Protein AF-A0A553UX03-F1 (afdb_monomer)

Solvent-accessible surface area (backbone atoms only — not comparable to full-atom values): 12987 Å² total; per-residue (Å²): 144,63,66,75,60,52,54,51,52,52,51,50,51,52,50,50,48,51,49,56,62,67,63,54,64,75,81,81,77,51,65,71,62,54,52,47,55,37,49,55,54,46,62,73,67,55,82,80,70,78,59,90,72,40,53,79,68,47,74,46,78,49,80,40,76,51,72,49,89,92,39,48,35,41,36,37,37,39,34,42,35,26,34,28,67,88,43,93,87,70,75,58,76,42,49,73,41,30,34,39,21,39,34,32,28,57,58,92,46,79,42,68,35,40,48,40,80,49,71,39,70,39,80,41,78,50,74,46,73,46,78,48,87,75,34,41,34,42,36,41,40,35,33,28,73,56,98,92,41,83,47,45,42,38,38,42,38,34,28,30,72,53,94,94,46,41,29,53,43,34,33,34,62,42,50,89,83,62,97,70,71,72,50,46,35,66,66,61,95,80,76,72,78,54,41,42,63,72,46,42,62,66,60,58,49,53,36,43,51,51,19,47,76,67,61,77,40,76,53,69,75,75,48,71,80,60,133

pLDDT: mean 77.57, std 16.57, range [36.53, 97.12]

Organism: NCBI:txid2316080

Structure (mmCIF, N/CA/C/O backbone):
data_AF-A0A553UX03-F1
#
_entry.id   AF-A0A553UX03-F1
#
loop_
_atom_site.group_PDB
_atom_site.id
_atom_site.type_symbol
_atom_site.label_atom_id
_atom_site.label_alt_id
_atom_site.label_comp_id
_atom_site.label_asym_id
_atom_site.label_entity_id
_atom_site.label_seq_id
_atom_site.pdbx_PDB_ins_code
_atom_site.Cartn_x
_atom_site.Cartn_y
_atom_site.Cartn_z
_atom_site.occupancy
_atom_site.B_iso_or_equiv
_atom_site.auth_seq_id
_atom_site.auth_comp_id
_atom_site.auth_asym_id
_atom_site.auth_atom_id
_atom_site.pdbx_PDB_model_num
ATOM 1 N N . MET A 1 1 ? -27.465 43.476 45.311 1.00 48.66 1 MET A N 1
ATOM 2 C CA . MET A 1 1 ? -26.164 42.767 45.426 1.00 48.66 1 MET A CA 1
ATOM 3 C C . MET A 1 1 ? -26.209 41.376 44.756 1.00 48.66 1 MET A C 1
ATOM 5 O O . MET A 1 1 ? -25.892 40.384 45.397 1.00 48.66 1 MET A O 1
ATOM 9 N N . GLY A 1 2 ? -26.609 41.271 43.478 1.00 51.81 2 GLY A N 1
ATOM 10 C CA . GLY A 1 2 ? -26.804 39.969 42.797 1.00 51.81 2 GLY A CA 1
ATOM 11 C C . GLY A 1 2 ? -25.948 39.740 41.543 1.00 51.81 2 GLY A C 1
ATOM 12 O O . GLY A 1 2 ? -25.558 38.609 41.274 1.00 51.81 2 GLY A O 1
ATOM 13 N N . LEU A 1 3 ? -25.581 40.802 40.811 1.00 50.03 3 LEU A N 1
ATOM 14 C CA . LEU A 1 3 ? -24.871 40.667 39.529 1.00 50.03 3 LEU A CA 1
ATOM 15 C C . LEU A 1 3 ? -23.397 40.240 39.667 1.00 50.03 3 LEU A C 1
ATOM 17 O O . LEU A 1 3 ? -22.916 39.449 38.859 1.00 50.03 3 LEU A O 1
ATOM 21 N N . ASN A 1 4 ? -22.691 40.672 40.719 1.00 55.41 4 ASN A N 1
ATOM 22 C CA . ASN A 1 4 ? -21.263 40.349 40.891 1.00 55.41 4 ASN A CA 1
ATOM 23 C C . ASN A 1 4 ? -20.994 38.860 41.178 1.00 55.41 4 ASN A C 1
ATOM 25 O O . ASN A 1 4 ? -19.877 38.389 40.966 1.00 55.41 4 ASN A O 1
ATOM 29 N N . ARG A 1 5 ? -21.995 38.106 41.660 1.00 57.69 5 ARG A N 1
ATOM 30 C CA . ARG A 1 5 ? -21.860 36.662 41.916 1.00 57.69 5 ARG A CA 1
ATOM 31 C C . ARG A 1 5 ? -22.068 35.833 40.647 1.00 57.69 5 ARG A C 1
ATOM 33 O O . ARG A 1 5 ? -21.309 34.894 40.430 1.00 57.69 5 ARG A O 1
ATOM 40 N N . LEU A 1 6 ? -23.019 36.214 39.786 1.00 58.50 6 LEU A N 1
ATOM 41 C CA . LEU A 1 6 ? -23.235 35.537 38.502 1.00 58.50 6 LEU A CA 1
ATOM 42 C C . LEU A 1 6 ? -22.064 35.753 37.537 1.00 58.50 6 LEU A C 1
ATOM 44 O O . LEU A 1 6 ? -21.605 34.795 36.925 1.00 58.50 6 LEU A O 1
ATOM 48 N N . GLY A 1 7 ? -21.529 36.977 37.453 1.00 65.12 7 GLY A N 1
ATOM 49 C CA . GLY A 1 7 ? -20.382 37.270 36.585 1.00 65.12 7 GLY A CA 1
ATOM 50 C C . GLY A 1 7 ? -19.130 36.466 36.955 1.00 65.12 7 GLY A C 1
ATOM 51 O O . GLY A 1 7 ? -18.422 35.985 36.075 1.00 65.12 7 GLY A O 1
ATOM 52 N N . ARG A 1 8 ? -18.898 36.236 38.257 1.00 64.62 8 ARG A N 1
ATOM 53 C CA . ARG A 1 8 ? -17.807 35.370 38.734 1.00 64.62 8 ARG A CA 1
ATOM 54 C C . ARG A 1 8 ? -18.022 33.898 38.388 1.00 64.62 8 ARG A C 1
ATOM 56 O O . ARG A 1 8 ? -17.060 33.243 38.014 1.00 64.62 8 ARG A O 1
ATOM 63 N N . LEU A 1 9 ? -19.252 33.392 38.481 1.00 72.44 9 LEU A N 1
ATOM 64 C CA . LEU A 1 9 ? -19.584 32.011 38.110 1.00 72.44 9 LEU A CA 1
ATOM 65 C C . LEU A 1 9 ? -19.438 31.769 36.604 1.00 72.44 9 LEU A C 1
ATOM 67 O O . LEU A 1 9 ? -18.848 30.770 36.207 1.00 72.44 9 LEU A O 1
ATOM 71 N N . VAL A 1 10 ? -19.909 32.701 35.771 1.00 75.06 10 VAL A N 1
ATOM 72 C CA . VAL A 1 10 ? -19.760 32.620 34.309 1.00 75.06 10 VAL A CA 1
ATOM 73 C C . VAL A 1 10 ? -18.291 32.749 33.901 1.00 75.06 10 VAL A C 1
ATOM 75 O O . VAL A 1 10 ? -17.821 31.977 33.072 1.00 75.06 10 VAL A O 1
ATOM 78 N N . GLY A 1 11 ? -17.542 33.659 34.533 1.00 72.38 11 GLY A N 1
ATOM 79 C CA . GLY A 1 11 ? -16.101 33.788 34.320 1.00 72.38 11 GLY A CA 1
ATOM 80 C C . GLY A 1 11 ? -15.342 32.511 34.682 1.00 72.38 11 GLY A C 1
ATOM 81 O O . GLY A 1 11 ? -14.506 32.067 33.904 1.00 72.38 11 GLY A O 1
ATOM 82 N N . LEU A 1 12 ? -15.678 31.874 35.810 1.00 76.00 12 LEU A N 1
ATOM 83 C CA . LEU A 1 12 ? -15.064 30.609 36.219 1.00 76.00 12 LEU A CA 1
ATOM 84 C C . LEU A 1 12 ? -15.415 29.468 35.253 1.00 76.00 12 LEU A C 1
ATOM 86 O O . LEU A 1 12 ? -14.536 28.702 34.881 1.00 76.00 12 LEU A O 1
ATOM 90 N N . LEU A 1 13 ? -16.672 29.378 34.804 1.00 74.56 13 LEU A N 1
ATOM 91 C CA . LEU A 1 13 ? -17.116 28.369 33.836 1.00 74.56 13 LEU A CA 1
ATOM 92 C C . LEU A 1 13 ? -16.431 28.526 32.475 1.00 74.56 13 LEU A C 1
ATOM 94 O O . LEU A 1 13 ? -16.051 27.527 31.875 1.00 74.56 13 LEU A O 1
ATOM 98 N N . LEU A 1 14 ? -16.222 29.758 32.005 1.00 71.94 14 LEU A N 1
ATOM 99 C CA . LEU A 1 14 ? -15.489 30.029 30.765 1.00 71.94 14 LEU A CA 1
ATOM 100 C C . LEU A 1 14 ? -14.000 29.687 30.883 1.00 71.94 14 LEU A C 1
ATOM 102 O O . LEU A 1 14 ? -13.421 29.178 29.926 1.00 71.94 14 LEU A O 1
ATOM 106 N N . LEU A 1 15 ? -13.399 29.931 32.051 1.00 68.56 15 LEU A N 1
ATOM 107 C CA . LEU A 1 15 ? -11.998 29.610 32.337 1.00 68.56 15 LEU A CA 1
ATOM 108 C C . LEU A 1 15 ? -11.793 28.095 32.451 1.00 68.56 15 LEU A C 1
ATOM 110 O O . LEU A 1 15 ? -10.840 27.561 31.897 1.00 68.56 15 LEU A O 1
ATOM 114 N N . VAL A 1 16 ? -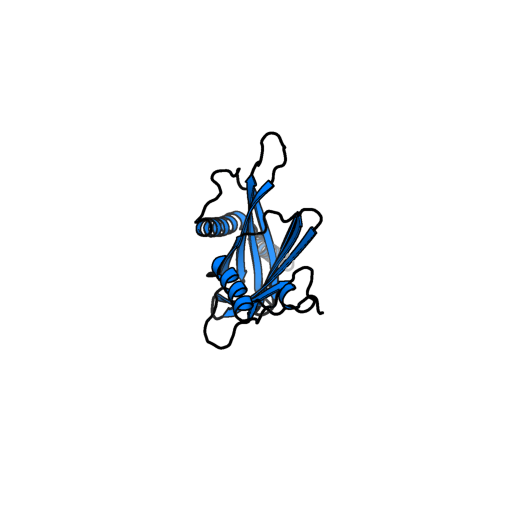12.735 27.395 33.087 1.00 71.00 16 VAL A N 1
ATOM 115 C CA . VAL A 1 16 ? -12.780 25.929 33.155 1.00 71.00 16 VAL A CA 1
ATOM 116 C C . VAL A 1 16 ? -13.009 25.328 31.765 1.00 71.00 16 VAL A C 1
ATOM 118 O O . VAL A 1 16 ? -12.306 24.397 31.391 1.00 71.00 16 VAL A O 1
ATOM 121 N N . ALA A 1 17 ? -13.915 25.889 30.959 1.00 65.19 17 ALA A N 1
ATOM 122 C CA . ALA A 1 17 ? -14.119 25.462 29.576 1.00 65.19 17 ALA A CA 1
ATOM 123 C C . ALA A 1 17 ? -12.860 25.673 28.721 1.00 65.19 17 ALA A C 1
ATOM 125 O O . ALA A 1 17 ? -12.483 24.766 27.993 1.00 65.19 17 ALA A O 1
ATOM 126 N N . HIS A 1 18 ? -12.163 26.809 28.852 1.00 61.00 18 HIS A N 1
ATOM 127 C CA . HIS A 1 18 ? -10.880 27.038 28.174 1.00 61.00 18 HIS A CA 1
ATOM 128 C C . HIS A 1 18 ? -9.779 26.099 28.671 1.00 61.00 18 HIS A C 1
ATOM 130 O O . HIS A 1 18 ? -8.964 25.664 27.868 1.00 61.00 18 HIS A O 1
ATOM 136 N N . PHE A 1 19 ? -9.768 25.739 29.958 1.00 56.06 19 PHE A N 1
ATOM 137 C CA . PHE A 1 19 ? -8.841 24.737 30.482 1.00 56.06 19 PHE A CA 1
ATOM 138 C C . PHE A 1 19 ? -9.134 23.346 29.912 1.00 56.06 19 PHE A C 1
ATOM 140 O O . PHE A 1 19 ? -8.202 22.671 29.506 1.00 56.06 19 PHE A O 1
ATOM 147 N N . PHE A 1 20 ? -10.400 22.929 29.808 1.00 59.47 20 PHE A N 1
ATOM 148 C CA . PHE A 1 20 ? -10.768 21.636 29.216 1.00 59.47 20 PHE A CA 1
ATOM 149 C C . PHE A 1 20 ? -10.623 21.596 27.687 1.00 59.47 20 PHE A C 1
ATOM 151 O O . PHE A 1 20 ? -10.275 20.552 27.148 1.00 59.47 20 PHE A O 1
ATOM 158 N N . LEU A 1 21 ? -10.835 22.715 26.986 1.00 53.47 21 LEU A N 1
ATOM 159 C CA . LEU A 1 21 ? -10.545 22.844 25.552 1.00 53.47 21 LEU A CA 1
ATOM 160 C C . LEU A 1 21 ? -9.039 22.964 25.267 1.00 53.47 21 LEU A C 1
ATOM 162 O O . LEU A 1 21 ? -8.598 22.515 24.218 1.00 53.47 21 LEU A O 1
ATOM 166 N N . GLY A 1 22 ? -8.254 23.534 26.187 1.00 42.75 22 GLY A N 1
ATOM 167 C CA . GLY A 1 22 ? -6.791 23.624 26.098 1.00 42.75 22 GLY A CA 1
ATOM 168 C C . GLY A 1 22 ? -6.043 22.381 26.602 1.00 42.75 22 GLY A C 1
ATOM 169 O O . GLY A 1 22 ? -4.878 22.206 26.267 1.00 42.75 22 GLY A O 1
ATOM 170 N N . LEU A 1 23 ? -6.709 21.521 27.384 1.00 43.69 23 LEU A N 1
ATOM 171 C CA . LEU A 1 23 ? -6.254 20.184 27.804 1.00 43.69 23 LEU A CA 1
ATOM 172 C C . LEU A 1 23 ? -6.742 19.067 26.880 1.00 43.69 23 LEU A C 1
ATOM 174 O O . LEU A 1 23 ? -6.411 17.905 27.113 1.00 43.69 23 LEU A O 1
ATOM 178 N N . ALA A 1 24 ? -7.506 19.387 25.832 1.00 41.53 24 ALA A N 1
ATOM 179 C CA . ALA A 1 24 ? -7.534 18.528 24.662 1.00 41.53 24 ALA A CA 1
ATOM 180 C C . ALA A 1 24 ? -6.136 18.626 24.047 1.00 41.53 24 ALA A C 1
ATOM 182 O O . ALA A 1 24 ? -5.877 19.472 23.192 1.00 41.53 24 ALA A O 1
ATOM 183 N N . GLU A 1 25 ? -5.216 17.836 24.605 1.00 40.56 25 GLU A N 1
ATOM 184 C CA . GLU A 1 25 ? -3.883 17.620 24.077 1.00 40.56 25 GLU A CA 1
ATOM 185 C C . GLU A 1 25 ? -4.021 17.498 22.566 1.00 40.56 25 GLU A C 1
ATOM 187 O O . GLU A 1 25 ? -4.779 16.667 22.058 1.00 40.56 25 GLU A O 1
ATOM 192 N N . SER A 1 26 ? -3.318 18.358 21.836 1.00 40.88 26 SER A N 1
ATOM 193 C CA . SER A 1 26 ? -3.048 18.061 20.446 1.00 40.88 26 SER A CA 1
ATOM 194 C C . SER A 1 26 ? -2.342 16.704 20.445 1.00 40.88 26 SER A C 1
ATOM 196 O O . SER A 1 26 ? -1.166 16.624 20.804 1.00 40.88 26 SER A O 1
ATOM 198 N N . GLU A 1 27 ? -3.032 15.641 20.030 1.00 43.00 27 GLU A N 1
ATOM 199 C CA . GLU A 1 27 ? -2.453 14.333 19.675 1.00 43.00 27 GLU A CA 1
ATOM 200 C C . GLU A 1 27 ? -1.471 14.447 18.475 1.00 43.00 27 GLU A C 1
ATOM 202 O O . GLU A 1 27 ? -1.200 13.484 17.764 1.00 43.00 27 GLU A O 1
ATOM 207 N N . ASP A 1 28 ? -0.905 15.629 18.222 1.00 41.72 28 ASP A N 1
ATOM 208 C CA . ASP A 1 28 ? -0.083 15.965 17.063 1.00 41.72 28 ASP A CA 1
ATOM 209 C C . ASP A 1 28 ? 1.410 15.635 17.259 1.00 41.72 28 ASP A C 1
ATOM 211 O O . ASP A 1 28 ? 2.251 16.077 16.478 1.00 41.72 28 ASP A O 1
ATOM 215 N N . PHE A 1 29 ? 1.771 14.799 18.242 1.00 47.12 29 PHE A N 1
ATOM 216 C CA . PHE A 1 29 ? 3.128 14.240 18.340 1.00 47.12 29 PHE A CA 1
ATOM 217 C C . PHE A 1 29 ? 3.163 12.704 18.320 1.00 47.12 29 PHE A C 1
ATOM 219 O O . PHE A 1 29 ? 3.816 12.043 19.122 1.00 47.12 29 PHE A O 1
ATOM 226 N N . GLU A 1 30 ? 2.478 12.124 17.338 1.00 57.72 30 GLU A N 1
ATOM 227 C CA . GLU A 1 30 ? 2.612 10.717 16.941 1.00 57.72 30 GLU A CA 1
ATOM 228 C C . GLU A 1 30 ? 3.715 10.344 15.914 1.00 57.72 30 GLU A C 1
ATOM 230 O O . GLU A 1 30 ? 3.933 9.134 15.755 1.00 57.72 30 GLU A O 1
ATOM 235 N N . PRO A 1 31 ? 4.456 11.259 15.235 1.00 63.16 31 PRO A N 1
ATOM 236 C CA . PRO A 1 31 ? 5.398 10.851 14.187 1.00 63.16 31 PRO A CA 1
ATOM 237 C C . PRO A 1 31 ? 6.435 9.805 14.633 1.00 63.16 31 PRO A C 1
ATOM 239 O O . PRO A 1 31 ? 6.600 8.815 13.921 1.00 63.16 31 PRO A O 1
ATOM 242 N N . PRO A 1 32 ? 7.087 9.908 15.814 1.00 76.06 32 PRO A N 1
ATOM 243 C CA . PRO A 1 32 ? 8.147 8.964 16.176 1.00 76.06 32 PRO A CA 1
ATOM 244 C C . PRO A 1 32 ? 7.657 7.522 16.352 1.00 76.06 32 PRO A C 1
ATOM 246 O O . PRO A 1 32 ? 8.358 6.576 15.993 1.00 76.06 32 PRO A O 1
ATOM 249 N N . ARG A 1 33 ? 6.449 7.337 16.901 1.00 85.31 33 ARG A N 1
ATOM 250 C CA . ARG A 1 33 ? 5.893 6.003 17.165 1.00 85.31 33 ARG A CA 1
ATOM 251 C C . ARG A 1 33 ? 5.455 5.324 15.873 1.00 85.31 33 ARG A C 1
ATOM 253 O O . ARG A 1 33 ? 5.769 4.153 15.680 1.00 85.31 33 ARG A O 1
ATOM 260 N N . VAL A 1 34 ? 4.742 6.044 15.009 1.00 89.56 34 VAL A N 1
ATOM 261 C CA . VAL A 1 34 ? 4.258 5.490 13.738 1.00 89.56 34 VAL A CA 1
ATOM 262 C C . VAL A 1 34 ? 5.423 5.215 12.792 1.00 89.56 34 VAL A C 1
ATOM 264 O O . VAL A 1 34 ? 5.483 4.138 12.208 1.00 89.56 34 VAL A O 1
ATOM 267 N N . VAL A 1 35 ? 6.403 6.123 12.715 1.00 87.88 35 VAL A N 1
ATOM 268 C CA . VAL A 1 35 ? 7.635 5.892 11.945 1.00 87.88 35 VAL A CA 1
ATOM 269 C C . VAL A 1 35 ? 8.349 4.637 12.439 1.00 87.88 35 VAL A C 1
ATOM 271 O O . VAL A 1 35 ? 8.729 3.806 11.621 1.00 87.88 35 VAL A O 1
ATOM 274 N N . LYS A 1 36 ? 8.473 4.435 13.760 1.00 89.06 36 LYS A N 1
ATOM 275 C CA . LYS A 1 36 ? 9.046 3.196 14.304 1.00 89.06 36 LYS A CA 1
ATOM 276 C C . LYS A 1 36 ? 8.258 1.958 13.860 1.00 89.06 36 LYS A C 1
ATOM 278 O O . LYS A 1 36 ? 8.867 1.014 13.381 1.00 89.06 36 LYS A O 1
ATOM 283 N N . MET A 1 37 ? 6.927 1.974 13.957 1.00 90.81 37 MET A N 1
ATOM 284 C CA . MET A 1 37 ? 6.089 0.850 13.509 1.00 90.81 37 MET A CA 1
ATOM 285 C C . MET A 1 37 ? 6.298 0.517 12.025 1.00 90.81 37 MET A C 1
ATOM 287 O O . MET A 1 37 ? 6.361 -0.657 11.664 1.00 90.81 37 MET A O 1
ATOM 291 N N . LEU A 1 38 ? 6.411 1.535 11.168 1.00 92.00 38 LEU A N 1
ATOM 292 C CA . LEU A 1 38 ? 6.633 1.346 9.734 1.00 92.00 38 LEU A CA 1
ATOM 293 C C . LEU A 1 38 ? 8.064 0.885 9.420 1.00 92.00 38 LEU A C 1
ATOM 295 O O . LEU A 1 38 ? 8.243 0.046 8.540 1.00 92.00 38 LEU A O 1
ATOM 299 N N . ARG A 1 39 ? 9.074 1.360 10.161 1.00 88.00 39 ARG A N 1
ATOM 300 C CA . ARG A 1 39 ? 10.457 0.858 10.066 1.00 88.00 39 ARG A CA 1
ATOM 301 C C . ARG A 1 39 ? 10.562 -0.601 10.495 1.00 88.00 39 ARG A C 1
ATOM 303 O O . ARG A 1 39 ? 11.192 -1.385 9.792 1.00 88.00 39 ARG A O 1
ATOM 310 N N . ASP A 1 40 ? 9.910 -0.969 11.598 1.00 87.44 40 ASP A N 1
ATOM 311 C CA . ASP A 1 40 ? 9.863 -2.353 12.072 1.00 87.44 40 ASP A CA 1
ATOM 312 C C . ASP A 1 40 ? 9.257 -3.246 10.965 1.00 87.44 40 ASP A C 1
ATOM 314 O O . ASP A 1 40 ? 9.849 -4.256 10.585 1.00 87.44 40 ASP A O 1
ATOM 318 N N . GLN A 1 41 ? 8.163 -2.804 10.326 1.00 87.00 41 GLN A N 1
ATOM 319 C CA . GLN A 1 41 ? 7.563 -3.495 9.174 1.00 87.00 41 GLN A CA 1
ATOM 320 C C . GLN A 1 41 ? 8.506 -3.593 7.956 1.00 87.00 41 GLN A C 1
ATOM 322 O O . GLN A 1 41 ? 8.560 -4.635 7.308 1.00 87.00 41 GLN A O 1
ATOM 327 N N . SER A 1 42 ? 9.263 -2.535 7.650 1.00 82.75 42 SER A N 1
ATOM 328 C CA . SER A 1 42 ? 10.242 -2.510 6.548 1.00 82.75 42 SER A CA 1
ATOM 329 C C . SER A 1 42 ? 11.407 -3.481 6.774 1.00 82.75 42 SER A C 1
ATOM 331 O O . SER A 1 42 ? 11.879 -4.146 5.847 1.00 82.75 42 SER A O 1
ATOM 333 N N . SER A 1 43 ? 11.849 -3.628 8.026 1.00 76.75 43 SER A N 1
ATOM 334 C CA . SER A 1 43 ? 12.920 -4.567 8.373 1.00 76.75 43 SER A CA 1
ATOM 335 C C . SER A 1 43 ? 12.508 -6.033 8.199 1.00 76.75 43 SER A C 1
ATOM 337 O O . SER A 1 43 ? 13.312 -6.822 7.710 1.00 76.75 43 SER A O 1
ATOM 339 N N . GLU A 1 44 ? 11.249 -6.380 8.496 1.00 71.75 44 GLU A N 1
ATOM 340 C CA . GLU A 1 44 ? 10.670 -7.707 8.219 1.00 71.75 44 GLU A CA 1
ATOM 341 C C . GLU A 1 44 ? 10.608 -8.019 6.710 1.00 71.75 44 GLU A C 1
ATOM 343 O O . GLU A 1 44 ? 10.700 -9.180 6.316 1.00 71.75 44 GLU A O 1
ATOM 348 N N . PHE A 1 45 ? 10.462 -6.995 5.862 1.00 70.56 45 PHE A N 1
ATOM 349 C CA . PHE A 1 45 ? 10.363 -7.138 4.405 1.00 70.56 45 PHE A CA 1
ATOM 350 C C . PHE A 1 45 ? 11.719 -7.419 3.726 1.00 70.56 45 PHE A C 1
ATOM 352 O O . PHE A 1 45 ? 11.773 -8.101 2.707 1.00 70.56 45 PHE A O 1
ATOM 359 N N . SER A 1 46 ? 12.829 -6.937 4.292 1.00 60.56 46 SER A N 1
ATOM 360 C CA . SER A 1 46 ? 14.143 -6.862 3.623 1.00 60.56 46 SER A CA 1
ATOM 361 C C . SER A 1 46 ? 14.989 -8.154 3.682 1.00 60.56 46 SER A C 1
ATOM 363 O O . SER A 1 46 ? 16.203 -8.078 3.858 1.00 60.56 46 SER A O 1
ATOM 365 N N . LEU A 1 47 ? 14.390 -9.347 3.574 1.00 49.84 47 LEU A N 1
ATOM 366 C CA . LEU A 1 47 ? 15.103 -10.622 3.796 1.00 49.84 47 LEU A CA 1
ATOM 367 C C . LEU A 1 47 ? 16.113 -11.030 2.698 1.00 49.84 47 LEU A C 1
ATOM 369 O O . LEU A 1 47 ? 16.884 -11.953 2.936 1.00 49.84 47 LEU A O 1
ATOM 373 N N . ASN A 1 48 ? 16.173 -10.340 1.553 1.00 51.44 48 ASN A N 1
ATOM 374 C CA . ASN A 1 48 ? 17.131 -10.611 0.467 1.00 51.44 48 ASN A CA 1
ATOM 375 C C . ASN A 1 48 ? 17.839 -9.323 0.049 1.00 51.44 48 ASN A C 1
ATOM 377 O O . ASN A 1 48 ? 17.480 -8.700 -0.939 1.00 51.44 48 ASN A O 1
ATOM 381 N N . ASP A 1 49 ? 18.789 -8.905 0.868 1.00 54.12 49 ASP A N 1
ATOM 382 C CA . ASP A 1 49 ? 19.317 -7.553 0.925 1.00 54.12 49 ASP A CA 1
ATOM 383 C C . ASP A 1 49 ? 20.333 -7.188 -0.193 1.00 54.12 49 ASP A C 1
ATOM 385 O O . ASP A 1 49 ? 21.483 -7.618 -0.109 1.00 54.12 49 ASP A O 1
ATOM 389 N N . PRO A 1 50 ? 19.999 -6.336 -1.190 1.00 51.81 50 PRO A N 1
ATOM 390 C CA . PRO A 1 50 ? 20.971 -5.793 -2.142 1.00 51.81 50 PRO A CA 1
ATOM 391 C C . PRO A 1 50 ? 21.712 -4.546 -1.597 1.00 51.81 50 PRO A C 1
ATOM 393 O O . PRO A 1 50 ? 22.421 -3.863 -2.341 1.00 51.81 50 PRO A O 1
ATOM 396 N N . ARG A 1 51 ? 21.574 -4.213 -0.300 1.00 54.94 51 ARG A N 1
ATOM 397 C CA . ARG A 1 51 ? 22.163 -3.018 0.341 1.00 54.94 51 ARG A CA 1
ATOM 398 C C . ARG A 1 51 ? 23.682 -3.089 0.526 1.00 54.94 51 ARG A C 1
ATOM 400 O O . ARG A 1 51 ? 24.247 -2.089 0.959 1.00 54.94 51 ARG A O 1
ATOM 407 N N . GLU A 1 52 ? 24.365 -4.185 0.169 1.00 53.72 52 GLU A N 1
ATOM 408 C CA . GLU A 1 52 ? 25.837 -4.282 0.279 1.00 53.72 52 GLU A CA 1
ATOM 409 C C . GLU A 1 52 ? 26.582 -3.168 -0.487 1.00 53.72 52 GLU A C 1
ATOM 411 O O . GLU A 1 52 ? 27.721 -2.851 -0.150 1.00 53.72 52 GLU A O 1
ATOM 416 N N . GLN A 1 53 ? 25.933 -2.524 -1.468 1.00 55.12 53 GLN A N 1
ATOM 417 C CA . GLN A 1 53 ? 26.499 -1.424 -2.266 1.00 55.12 53 GLN A CA 1
ATOM 418 C C . GLN A 1 53 ? 25.661 -0.131 -2.233 1.00 55.12 53 GLN A C 1
ATOM 420 O O . GLN A 1 53 ? 25.822 0.745 -3.084 1.00 55.12 53 GLN A O 1
ATOM 425 N N . SER A 1 54 ? 24.735 -0.002 -1.278 1.00 64.81 54 SER A N 1
ATOM 426 C CA . SER A 1 54 ? 23.856 1.171 -1.179 1.00 64.81 54 SER A CA 1
ATOM 427 C C . SER A 1 54 ? 24.330 2.162 -0.113 1.00 64.81 54 SER A C 1
ATOM 429 O O . SER A 1 54 ? 24.863 1.781 0.928 1.00 64.81 54 SER A O 1
ATOM 431 N N . GLY A 1 55 ? 24.117 3.454 -0.364 1.00 69.69 55 GLY A N 1
ATOM 432 C CA . GLY A 1 55 ? 24.349 4.517 0.612 1.00 69.69 55 GLY A CA 1
ATOM 433 C C . GLY A 1 55 ? 23.314 4.522 1.743 1.00 69.69 55 GLY A C 1
ATOM 434 O O . GLY A 1 55 ? 22.428 3.669 1.823 1.00 69.69 55 GLY A O 1
ATOM 435 N N . HIS A 1 56 ? 23.409 5.516 2.632 1.00 79.06 56 HIS A N 1
ATOM 436 C CA . HIS A 1 56 ? 22.421 5.690 3.697 1.00 79.06 56 HIS A CA 1
ATOM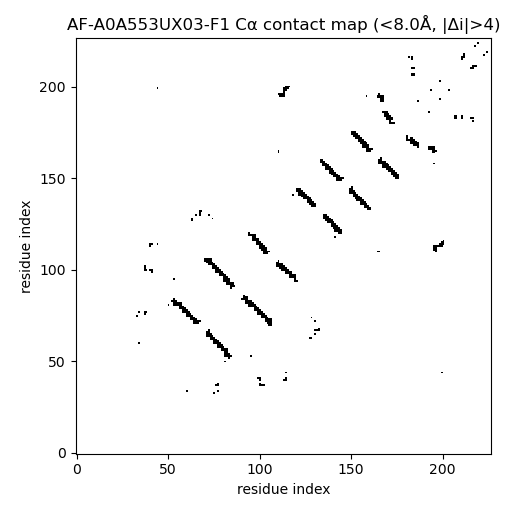 437 C C . HIS A 1 56 ? 21.011 5.894 3.115 1.00 79.06 56 HIS A C 1
ATOM 439 O O . HIS A 1 56 ? 20.855 6.710 2.202 1.00 79.06 56 HIS A O 1
ATOM 445 N N . PRO A 1 57 ? 19.989 5.191 3.639 1.00 83.56 57 PRO A N 1
ATOM 446 C CA . PRO A 1 57 ? 18.635 5.317 3.130 1.00 83.56 57 PRO A CA 1
ATOM 447 C C . PRO A 1 57 ? 18.075 6.716 3.380 1.00 83.56 57 PRO A C 1
ATOM 449 O O . PRO A 1 57 ? 18.292 7.317 4.435 1.00 83.56 57 PRO A O 1
ATOM 452 N N . ILE A 1 58 ? 17.297 7.197 2.419 1.00 86.56 58 ILE A N 1
ATOM 453 C CA . ILE A 1 58 ? 16.479 8.399 2.536 1.00 86.56 58 ILE A CA 1
ATOM 454 C C . ILE A 1 58 ? 15.061 7.946 2.857 1.00 86.56 58 ILE A C 1
ATOM 456 O O . ILE A 1 58 ? 14.473 7.147 2.132 1.00 86.56 58 ILE A O 1
ATOM 460 N N . GLU A 1 59 ? 14.504 8.459 3.947 1.00 88.31 59 GLU A N 1
ATOM 461 C CA . GLU A 1 59 ? 13.145 8.141 4.367 1.00 88.31 59 GLU A CA 1
ATOM 462 C C . GLU A 1 59 ? 12.211 9.328 4.136 1.00 88.31 59 GLU A C 1
ATOM 464 O O . GLU A 1 59 ? 12.489 10.447 4.570 1.00 88.31 59 GLU A O 1
ATOM 469 N N . VAL A 1 60 ? 11.080 9.067 3.486 1.00 90.31 60 VAL A N 1
ATOM 470 C CA . VAL A 1 60 ? 10.008 10.040 3.262 1.00 90.31 60 VAL A CA 1
ATOM 471 C C . VAL A 1 60 ? 8.765 9.550 3.987 1.00 90.31 60 VAL A C 1
ATOM 473 O O . VAL A 1 60 ? 8.262 8.462 3.716 1.00 90.31 60 VAL A O 1
ATOM 476 N N . PHE A 1 61 ? 8.282 10.350 4.932 1.00 92.12 61 PHE A N 1
ATOM 477 C CA . PHE A 1 61 ? 7.088 10.044 5.708 1.00 92.12 61 PHE A CA 1
ATOM 478 C C . PHE A 1 61 ? 5.912 10.898 5.247 1.00 92.12 61 PHE A C 1
ATOM 480 O O . PHE A 1 61 ? 6.027 12.119 5.147 1.00 92.12 61 PHE A O 1
ATOM 487 N N . GLU A 1 62 ? 4.773 10.255 5.017 1.00 92.56 62 GLU A N 1
ATOM 488 C CA . GLU A 1 62 ? 3.554 10.899 4.534 1.00 92.56 62 GLU A CA 1
ATOM 489 C C . GLU A 1 62 ? 2.347 10.493 5.373 1.00 92.56 62 GLU A C 1
ATOM 491 O O . GLU A 1 62 ? 2.207 9.337 5.779 1.00 92.56 62 GLU A O 1
ATOM 496 N N . GLU A 1 63 ? 1.448 11.452 5.600 1.00 93.88 63 GLU A N 1
ATOM 497 C CA . GLU A 1 63 ? 0.194 11.253 6.323 1.00 93.88 63 GLU A CA 1
ATOM 498 C C . GLU A 1 63 ? -1.000 11.707 5.469 1.00 93.88 63 GLU A C 1
ATOM 500 O O . GLU A 1 63 ? -1.007 12.802 4.911 1.00 93.88 63 GLU A O 1
ATOM 505 N N . SER A 1 64 ? -2.043 10.875 5.412 1.00 92.44 64 SER A N 1
ATOM 506 C CA . SER A 1 64 ? -3.346 11.187 4.813 1.00 92.44 64 SER A CA 1
ATOM 507 C C . SER A 1 64 ? -4.421 11.159 5.898 1.00 92.44 64 SER A C 1
ATOM 509 O O . SER A 1 64 ? -4.543 10.171 6.622 1.00 92.44 64 SER A O 1
ATOM 511 N N . LYS A 1 65 ? -5.223 12.223 6.024 1.00 94.19 65 LYS A N 1
ATOM 512 C CA . LYS A 1 65 ? -6.297 12.330 7.028 1.00 94.19 65 LYS A CA 1
ATOM 513 C C . LYS A 1 65 ? -7.646 12.528 6.349 1.00 94.19 65 LYS A C 1
ATOM 515 O O . LYS A 1 65 ? -7.785 13.386 5.484 1.00 94.19 65 LYS A O 1
ATOM 520 N N . THR A 1 66 ? -8.667 11.793 6.782 1.00 95.06 66 THR A N 1
ATOM 521 C CA . THR A 1 66 ? -10.044 12.019 6.317 1.00 95.06 66 THR A CA 1
ATOM 522 C C . THR A 1 66 ? -11.085 11.537 7.323 1.00 95.06 66 THR A C 1
ATOM 524 O O . THR A 1 66 ? -10.834 10.632 8.118 1.00 95.06 66 THR A O 1
ATOM 527 N N . HIS A 1 67 ? -12.277 12.129 7.284 1.00 95.12 67 HIS A N 1
ATOM 528 C CA . HIS A 1 67 ? -13.423 11.682 8.070 1.00 95.12 67 HIS A CA 1
ATOM 529 C C . HIS A 1 67 ? -14.386 10.883 7.191 1.00 95.12 67 HIS A C 1
ATOM 531 O O . HIS A 1 67 ? -14.829 11.356 6.147 1.00 95.12 67 HIS A O 1
ATOM 537 N N . VAL A 1 68 ? -14.774 9.695 7.656 1.00 93.44 68 VAL A N 1
ATOM 538 C CA . VAL A 1 68 ? -15.854 8.900 7.058 1.00 93.44 68 VAL A CA 1
ATOM 539 C C . VAL A 1 68 ? -16.959 8.757 8.099 1.00 93.44 68 VAL A C 1
ATOM 541 O O . VAL A 1 68 ? -16.822 8.035 9.092 1.00 93.44 68 VAL A O 1
ATOM 544 N N . GLY A 1 69 ? -18.053 9.495 7.907 1.00 92.81 69 GLY A N 1
ATOM 545 C CA . GLY A 1 69 ? -19.079 9.651 8.936 1.00 92.81 69 GLY A CA 1
ATOM 546 C C . GLY A 1 69 ? -18.499 10.320 10.186 1.00 92.81 69 GLY A C 1
ATOM 547 O O . GLY A 1 69 ? -18.001 11.437 10.116 1.00 92.81 69 GLY A O 1
ATOM 548 N N . LYS A 1 70 ? -18.551 9.631 11.333 1.00 92.50 70 LYS A N 1
ATOM 549 C CA . LYS A 1 70 ? -18.000 10.116 12.616 1.00 92.50 70 LYS A CA 1
ATOM 550 C C . LYS A 1 70 ? -16.599 9.580 12.929 1.00 92.50 70 LYS A C 1
ATOM 552 O O . LYS A 1 70 ? -16.079 9.835 14.009 1.00 92.50 70 LYS A O 1
ATOM 557 N N . THR A 1 71 ? -16.014 8.779 12.041 1.00 94.06 71 THR A N 1
ATOM 558 C CA . THR A 1 71 ? -14.721 8.132 12.284 1.00 94.06 71 THR A CA 1
ATOM 559 C C . THR A 1 71 ? -13.620 8.864 11.531 1.00 94.06 71 THR A C 1
ATOM 561 O O . THR A 1 71 ? -13.688 8.984 10.308 1.00 94.06 71 THR A O 1
ATOM 564 N N . LEU A 1 72 ? -12.599 9.314 12.262 1.00 94.94 72 LEU A N 1
ATOM 565 C CA . LEU A 1 72 ? -11.351 9.816 11.696 1.00 94.94 72 LEU A CA 1
ATOM 566 C C . LEU A 1 72 ? -10.485 8.637 11.234 1.00 94.94 72 LEU A C 1
ATOM 568 O O . LEU A 1 72 ? -10.247 7.692 11.990 1.00 94.94 72 LEU A O 1
ATOM 572 N N . TYR A 1 73 ? -10.023 8.708 9.993 1.00 95.56 73 TYR A N 1
ATOM 573 C CA . TYR A 1 73 ? -9.021 7.821 9.420 1.00 95.56 73 TYR A CA 1
ATOM 574 C C . TYR A 1 73 ? -7.726 8.603 9.220 1.00 95.56 73 TYR A C 1
ATOM 576 O O . TYR A 1 73 ? -7.751 9.724 8.707 1.00 95.56 73 TYR A O 1
ATOM 584 N N . ARG A 1 74 ? -6.606 8.005 9.632 1.00 95.38 74 ARG A N 1
ATOM 585 C CA . ARG A 1 74 ? -5.259 8.565 9.469 1.00 95.38 74 ARG A CA 1
ATOM 586 C C . ARG A 1 74 ? -4.358 7.500 8.866 1.00 95.38 74 ARG A C 1
ATOM 588 O O . ARG A 1 74 ? -4.023 6.535 9.547 1.00 95.38 74 ARG A O 1
ATOM 595 N N . GLY A 1 75 ? -4.056 7.624 7.583 1.00 96.00 75 GLY A N 1
ATOM 596 C CA . GLY A 1 75 ? -3.126 6.765 6.864 1.00 96.00 75 GLY A CA 1
ATOM 597 C C . GLY A 1 75 ? -1.712 7.296 6.951 1.00 96.00 75 GLY A C 1
ATOM 598 O O . GLY A 1 75 ? -1.510 8.501 6.856 1.00 96.00 75 GLY A O 1
ATOM 5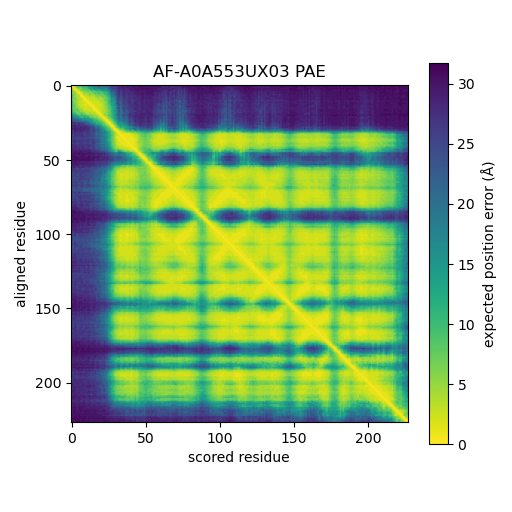99 N N . PHE A 1 76 ? -0.749 6.396 7.096 1.00 95.88 76 PHE A N 1
ATOM 600 C CA . PHE A 1 76 ? 0.664 6.724 7.177 1.00 95.88 76 PHE A CA 1
ATOM 601 C C . PHE A 1 76 ? 1.461 5.840 6.245 1.00 95.88 76 PHE A C 1
ATOM 603 O O . PHE A 1 76 ? 1.197 4.641 6.133 1.00 95.88 76 PHE A O 1
ATOM 610 N N . MET A 1 77 ? 2.459 6.443 5.625 1.00 95.31 77 MET A N 1
ATOM 611 C CA . MET A 1 77 ? 3.346 5.796 4.684 1.00 95.31 77 MET A CA 1
ATOM 612 C C . MET A 1 77 ? 4.778 6.196 5.008 1.00 95.31 77 MET A C 1
ATOM 614 O O . MET A 1 77 ? 5.059 7.358 5.296 1.00 95.31 77 MET A O 1
ATOM 618 N N . LEU A 1 78 ? 5.675 5.224 4.953 1.00 94.00 78 LEU A N 1
ATOM 619 C CA . LEU A 1 78 ? 7.108 5.428 4.991 1.00 94.00 78 LEU A CA 1
ATOM 620 C C . LEU A 1 78 ? 7.659 4.895 3.678 1.00 94.00 78 LEU A C 1
ATOM 622 O O . LEU A 1 78 ? 7.583 3.691 3.430 1.00 94.00 78 LEU A O 1
ATOM 626 N N . ARG A 1 79 ? 8.185 5.788 2.847 1.00 91.56 79 ARG A N 1
ATOM 627 C CA . ARG A 1 79 ? 8.987 5.413 1.689 1.00 91.56 79 ARG A CA 1
ATOM 628 C C . ARG A 1 79 ? 10.445 5.393 2.097 1.00 91.56 79 ARG A C 1
ATOM 630 O O . ARG A 1 79 ? 10.904 6.329 2.752 1.00 91.56 79 ARG A O 1
ATOM 637 N N . THR A 1 80 ? 11.163 4.350 1.719 1.00 88.81 80 THR A N 1
ATOM 638 C CA . THR A 1 80 ? 12.596 4.239 1.972 1.00 88.81 80 THR A CA 1
ATOM 639 C C . THR A 1 80 ? 13.312 4.058 0.642 1.00 88.81 80 THR A C 1
ATOM 641 O O . THR A 1 80 ? 13.023 3.131 -0.109 1.00 88.81 80 THR A O 1
ATOM 644 N N . LEU A 1 81 ? 14.219 4.983 0.341 1.00 86.88 81 LEU A N 1
ATOM 645 C CA . LEU A 1 81 ? 14.971 5.054 -0.905 1.00 86.88 81 LEU A CA 1
ATOM 646 C C . LEU A 1 81 ? 16.437 4.766 -0.594 1.00 86.88 81 LEU A C 1
ATOM 648 O O . LEU A 1 81 ? 17.045 5.467 0.215 1.00 86.88 81 LEU A O 1
ATOM 652 N N . TRP A 1 82 ? 17.018 3.765 -1.239 1.00 86.25 82 TRP A N 1
ATOM 653 C CA . TRP A 1 82 ? 18.433 3.444 -1.109 1.00 86.25 82 TRP A CA 1
ATOM 654 C C . TRP A 1 82 ? 19.190 3.967 -2.326 1.00 86.25 82 TRP A C 1
ATOM 656 O O . TRP A 1 82 ? 19.022 3.439 -3.431 1.00 86.25 82 TRP A O 1
ATOM 666 N N . PRO A 1 83 ? 20.014 5.014 -2.148 1.00 83.06 83 PRO A N 1
ATOM 667 C CA . PRO A 1 83 ? 20.823 5.531 -3.233 1.00 83.06 83 PRO A CA 1
ATOM 668 C C . PRO A 1 83 ? 21.975 4.573 -3.543 1.00 83.06 83 PRO A C 1
ATOM 670 O O . PRO A 1 83 ? 22.514 3.915 -2.651 1.00 83.06 83 PRO A O 1
ATOM 673 N N . SER A 1 84 ? 22.404 4.555 -4.797 1.00 77.25 84 SER A N 1
ATOM 674 C CA . SER A 1 84 ? 23.654 3.936 -5.228 1.00 77.25 84 SER A CA 1
ATOM 675 C C . SER A 1 84 ? 24.380 4.847 -6.217 1.00 77.25 84 SER A C 1
ATOM 677 O O . SER A 1 84 ? 23.797 5.773 -6.790 1.00 77.25 84 SER A O 1
ATOM 679 N N . VAL A 1 85 ? 25.677 4.602 -6.367 1.00 67.88 85 VAL A N 1
ATOM 680 C CA . VAL A 1 85 ? 26.557 5.295 -7.304 1.00 67.88 85 VAL A CA 1
ATOM 681 C C . VAL A 1 85 ? 27.110 4.226 -8.237 1.00 67.88 85 VAL A C 1
ATOM 683 O O . VAL A 1 85 ? 27.918 3.410 -7.803 1.00 67.88 85 VAL A O 1
ATOM 686 N N . ASP A 1 86 ? 26.657 4.222 -9.491 1.00 59.88 86 ASP A N 1
ATOM 687 C CA . ASP A 1 86 ? 27.086 3.226 -10.484 1.00 59.88 86 ASP A CA 1
ATOM 688 C C . ASP A 1 86 ? 28.544 3.410 -10.912 1.00 59.88 86 ASP A C 1
ATOM 690 O O . ASP A 1 86 ? 29.241 2.434 -11.176 1.00 59.88 86 ASP A O 1
ATOM 694 N N . ASP A 1 87 ? 29.031 4.653 -10.930 1.00 57.38 87 ASP A N 1
ATOM 695 C CA . ASP A 1 87 ? 30.431 4.971 -11.189 1.00 57.38 87 ASP A CA 1
ATOM 696 C C . ASP A 1 87 ? 30.796 6.310 -10.526 1.00 57.38 87 ASP A C 1
ATOM 698 O O . ASP A 1 87 ? 30.114 7.328 -10.689 1.00 57.38 87 ASP A O 1
ATOM 702 N N . ILE A 1 88 ? 31.899 6.328 -9.774 1.00 55.50 88 ILE A N 1
ATOM 703 C CA . ILE A 1 88 ? 32.433 7.528 -9.106 1.00 55.50 88 ILE A CA 1
ATOM 704 C C . ILE A 1 88 ? 32.781 8.609 -10.151 1.00 55.50 88 ILE A C 1
ATOM 706 O O . ILE A 1 88 ? 32.779 9.804 -9.840 1.00 55.50 88 ILE A O 1
ATOM 710 N N . ASN A 1 89 ? 33.037 8.199 -11.398 1.00 54.28 89 ASN A N 1
ATOM 711 C CA . ASN A 1 89 ? 33.403 9.088 -12.494 1.00 54.28 89 ASN A CA 1
ATOM 712 C C . ASN A 1 89 ? 32.202 9.765 -13.175 1.00 54.28 89 ASN A C 1
ATOM 714 O O . ASN A 1 89 ? 32.364 10.871 -13.693 1.00 54.28 89 ASN A O 1
ATOM 718 N N . GLU A 1 90 ? 31.005 9.167 -13.145 1.00 54.38 90 GLU A N 1
ATOM 719 C CA . GLU A 1 90 ? 29.847 9.681 -13.895 1.00 54.38 90 GLU A CA 1
ATOM 720 C C . GLU A 1 90 ? 28.929 10.613 -13.089 1.00 54.38 90 GLU A C 1
ATOM 722 O O . GLU A 1 90 ? 28.081 11.279 -13.675 1.00 54.38 90 GLU A O 1
ATOM 727 N N . LYS A 1 91 ? 29.118 10.764 -11.767 1.00 52.44 91 LYS A N 1
ATOM 728 C CA . LYS A 1 91 ? 28.333 11.679 -10.893 1.00 52.44 91 LYS A CA 1
ATOM 729 C C . LYS A 1 91 ? 26.802 11.555 -11.018 1.00 52.44 91 LYS A C 1
ATOM 731 O O . LYS A 1 91 ? 26.079 12.436 -10.548 1.00 52.44 91 LYS A O 1
ATOM 736 N N . LEU A 1 92 ? 26.293 10.482 -11.609 1.00 57.97 92 LEU A N 1
ATOM 737 C CA . LEU A 1 92 ? 24.869 10.210 -11.712 1.00 57.97 92 LEU A CA 1
ATOM 738 C C . LEU A 1 92 ? 24.491 9.321 -10.528 1.00 57.97 92 LEU A C 1
ATOM 740 O O . LEU A 1 92 ? 24.730 8.118 -10.520 1.00 57.97 92 LEU A O 1
ATOM 744 N N . GLY A 1 93 ? 23.972 9.948 -9.473 1.00 66.56 93 GLY A N 1
ATOM 745 C CA . GLY A 1 93 ? 23.359 9.213 -8.371 1.00 66.56 93 GLY A CA 1
ATOM 746 C C . GLY A 1 93 ? 22.022 8.640 -8.827 1.00 66.56 93 GLY A C 1
ATOM 747 O O . GLY A 1 93 ? 21.215 9.371 -9.402 1.00 66.56 93 GLY A O 1
ATOM 748 N N . LYS A 1 94 ? 21.778 7.359 -8.548 1.00 77.88 94 LYS A N 1
ATOM 749 C CA . LYS A 1 94 ? 20.489 6.709 -8.811 1.00 77.88 94 LYS A CA 1
ATOM 750 C C . LYS A 1 94 ? 19.888 6.144 -7.534 1.00 77.88 94 LYS A C 1
ATOM 752 O O . LYS A 1 94 ? 20.592 5.909 -6.550 1.00 77.88 94 LYS A O 1
ATOM 757 N N . ILE A 1 95 ? 18.585 5.891 -7.558 1.00 80.00 95 ILE A N 1
ATOM 758 C CA . ILE A 1 95 ? 17.942 5.049 -6.553 1.00 80.00 95 ILE A CA 1
ATOM 759 C C . ILE A 1 95 ? 18.087 3.607 -7.032 1.00 80.00 95 ILE A C 1
ATOM 761 O O . ILE A 1 95 ? 17.641 3.272 -8.121 1.00 80.00 95 ILE A O 1
ATOM 765 N N . ASN A 1 96 ? 18.764 2.773 -6.248 1.00 79.44 96 ASN A N 1
ATOM 766 C CA . ASN A 1 96 ? 18.934 1.353 -6.565 1.00 79.44 96 ASN A CA 1
ATOM 767 C C . ASN A 1 96 ? 17.757 0.522 -6.061 1.00 79.44 96 ASN A C 1
ATOM 769 O O . ASN A 1 96 ? 17.397 -0.484 -6.653 1.00 79.44 96 ASN A O 1
ATOM 773 N N . TRP A 1 97 ? 17.170 0.947 -4.943 1.00 82.38 97 TRP A N 1
ATOM 774 C CA . TRP A 1 97 ? 16.064 0.244 -4.318 1.00 82.38 97 TRP A CA 1
ATOM 775 C C . TRP A 1 97 ? 15.103 1.246 -3.694 1.00 82.38 97 TRP A C 1
ATOM 777 O O . TRP A 1 97 ? 15.527 2.192 -3.025 1.00 82.38 97 TRP A O 1
ATOM 787 N N . SER A 1 98 ? 13.808 1.042 -3.901 1.00 87.44 98 SER A N 1
ATOM 788 C CA . SER A 1 98 ? 12.751 1.889 -3.358 1.00 87.44 98 SER A CA 1
ATOM 789 C C . SER A 1 98 ? 11.685 1.001 -2.742 1.00 87.44 98 SER A C 1
ATOM 791 O O . SER A 1 98 ? 11.219 0.055 -3.372 1.00 87.44 98 SER A O 1
ATOM 793 N N . THR A 1 99 ? 11.293 1.281 -1.503 1.00 89.81 99 THR A N 1
ATOM 794 C CA . THR A 1 99 ? 10.161 0.604 -0.870 1.00 89.81 99 THR A CA 1
ATOM 795 C C . THR A 1 99 ? 9.175 1.598 -0.309 1.00 89.81 99 THR A C 1
ATOM 797 O O . THR A 1 99 ? 9.510 2.735 0.022 1.00 89.81 99 THR A O 1
ATOM 800 N N . MET A 1 100 ? 7.946 1.136 -0.142 1.00 93.00 100 MET A N 1
ATOM 801 C CA . MET A 1 100 ? 6.943 1.794 0.672 1.00 93.00 100 MET A CA 1
ATOM 802 C C . MET A 1 100 ? 6.391 0.809 1.689 1.00 93.00 100 MET A C 1
ATOM 804 O O . MET A 1 100 ? 6.106 -0.338 1.367 1.00 93.00 100 MET A O 1
ATOM 808 N N . CYS A 1 101 ? 6.177 1.267 2.913 1.00 94.31 101 CYS A N 1
ATOM 809 C CA . CYS A 1 101 ? 5.425 0.557 3.937 1.00 94.31 101 CYS A CA 1
ATOM 810 C C . CYS A 1 101 ? 4.308 1.462 4.428 1.00 94.31 101 CYS A C 1
ATOM 812 O O . CYS A 1 101 ? 4.523 2.657 4.627 1.00 94.31 101 CYS A O 1
ATOM 814 N N . PHE A 1 102 ? 3.121 0.911 4.655 1.00 96.19 102 PHE A N 1
ATOM 815 C CA . PHE A 1 102 ? 1.998 1.711 5.134 1.00 96.19 102 PHE A CA 1
ATOM 816 C C . PHE A 1 102 ? 1.174 1.004 6.206 1.00 96.19 102 PHE A C 1
ATOM 818 O O . PHE A 1 102 ? 1.252 -0.210 6.407 1.00 96.19 102 PHE A O 1
ATOM 825 N N . GLY A 1 103 ? 0.344 1.798 6.870 1.00 96.06 103 GLY A N 1
ATOM 826 C CA . GLY A 1 103 ? -0.727 1.365 7.755 1.00 96.06 103 GLY A CA 1
ATOM 827 C C . GLY A 1 103 ? -1.586 2.563 8.142 1.00 96.06 103 GLY A C 1
ATOM 828 O O . GLY A 1 103 ? -1.305 3.693 7.744 1.00 96.06 103 GLY A O 1
ATOM 829 N N . PHE A 1 104 ? -2.668 2.343 8.882 1.00 96.06 104 PHE A N 1
ATOM 830 C CA . PHE A 1 104 ? -3.563 3.445 9.232 1.00 96.06 104 PHE A CA 1
ATOM 831 C C . PHE A 1 104 ? -4.290 3.258 10.557 1.00 96.06 104 PHE A C 1
ATOM 833 O O . PHE A 1 104 ? -4.590 2.143 10.979 1.00 96.06 104 PHE A O 1
ATOM 840 N N . PHE A 1 105 ? -4.650 4.368 11.192 1.00 95.06 105 PHE A N 1
ATOM 841 C CA . PHE A 1 105 ? -5.594 4.387 12.297 1.00 95.06 105 PHE A CA 1
ATOM 842 C C . PHE A 1 105 ? -7.029 4.520 11.783 1.00 95.06 105 PHE A C 1
ATOM 844 O O . PHE A 1 105 ? -7.339 5.388 10.968 1.00 95.06 105 PHE A O 1
ATOM 851 N N . LYS A 1 106 ? -7.919 3.665 12.298 1.00 94.00 106 LYS A N 1
ATOM 852 C CA . LYS A 1 106 ? -9.377 3.841 12.249 1.00 94.00 106 LYS A CA 1
ATOM 853 C C . LYS A 1 106 ? -9.841 4.243 13.647 1.00 94.00 106 LYS A C 1
ATOM 855 O O . LYS A 1 106 ? -9.914 3.388 14.534 1.00 94.00 106 LYS A O 1
ATOM 860 N N . GLY A 1 107 ? -10.126 5.526 13.861 1.00 91.44 107 GLY A N 1
ATOM 861 C CA . GLY A 1 107 ? -10.220 6.081 15.213 1.00 91.44 107 GLY A CA 1
ATOM 862 C C . GLY A 1 107 ? -8.881 5.899 15.930 1.00 91.44 107 GLY A C 1
ATOM 863 O O . GLY A 1 107 ? -7.861 6.333 15.419 1.00 91.44 107 GLY A O 1
ATOM 864 N N . SER A 1 108 ? -8.867 5.181 17.051 1.00 89.94 108 SER A N 1
ATOM 865 C CA . SER A 1 108 ? -7.643 4.860 17.805 1.00 89.94 108 SER A CA 1
ATOM 866 C C . SER A 1 108 ? -7.011 3.507 17.444 1.00 89.94 108 SER A C 1
ATOM 868 O O . SER A 1 108 ? -5.988 3.117 18.007 1.00 89.94 108 SER A O 1
ATOM 870 N N . LYS A 1 109 ? -7.619 2.734 16.532 1.00 92.44 109 LYS A N 1
ATOM 871 C CA . LYS A 1 109 ? -7.194 1.355 16.254 1.00 92.44 109 LYS A CA 1
ATOM 872 C C . LYS A 1 109 ? -6.259 1.280 15.049 1.00 92.44 109 LYS A C 1
ATOM 874 O O . LYS A 1 109 ? -6.700 1.506 13.921 1.00 92.44 109 LYS A O 1
ATOM 879 N N . TRP A 1 110 ? -5.014 0.862 15.280 1.00 93.94 110 TRP A N 1
ATOM 880 C CA . TRP A 1 110 ? -4.037 0.598 14.219 1.00 93.94 110 TRP A CA 1
ATOM 881 C C . TRP A 1 1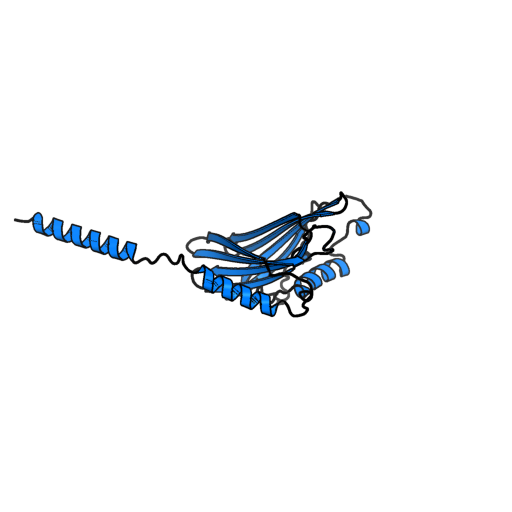10 ? -4.470 -0.572 13.329 1.00 93.94 110 TRP A C 1
ATOM 883 O O . TRP A 1 110 ? -4.889 -1.626 13.817 1.00 93.94 110 TRP A O 1
ATOM 893 N N . GLN A 1 111 ? -4.369 -0.375 12.021 1.00 95.00 111 GLN A N 1
ATOM 894 C CA . GLN A 1 111 ? -4.520 -1.375 10.976 1.00 95.00 111 GLN A CA 1
ATOM 895 C C . GLN A 1 111 ? -3.162 -1.506 10.279 1.00 95.00 111 GLN A C 1
ATOM 897 O O . GLN A 1 111 ? -2.757 -0.600 9.549 1.00 95.00 111 GLN A O 1
ATOM 902 N N . LYS A 1 112 ? -2.455 -2.618 10.530 1.00 94.75 112 LYS A N 1
ATOM 903 C CA . LYS A 1 112 ? -1.181 -2.927 9.862 1.00 94.75 112 LYS A CA 1
ATOM 904 C C . LYS A 1 112 ? -1.456 -3.109 8.366 1.00 94.75 112 LYS A C 1
ATOM 906 O O . LYS A 1 112 ? -2.353 -3.874 8.009 1.00 94.75 112 LYS A O 1
ATOM 911 N N . GLY A 1 113 ? -0.747 -2.360 7.525 1.00 95.19 113 GLY A N 1
ATOM 912 C CA . GLY A 1 113 ? -0.737 -2.572 6.081 1.00 95.19 113 GLY A CA 1
ATOM 913 C C . GLY A 1 113 ? 0.350 -3.570 5.706 1.00 95.19 113 GLY A C 1
ATOM 914 O O . GLY A 1 113 ? 0.597 -4.533 6.430 1.00 95.19 113 GLY A O 1
ATOM 915 N N . PHE A 1 114 ? 1.006 -3.321 4.582 1.00 93.44 114 PHE A N 1
ATOM 916 C CA . PHE A 1 114 ? 2.115 -4.134 4.095 1.00 93.44 114 PHE A CA 1
ATOM 917 C C . PHE A 1 114 ? 3.197 -3.250 3.472 1.00 93.44 114 PHE A C 1
ATOM 919 O O . PHE A 1 114 ? 3.054 -2.023 3.429 1.00 93.44 114 PHE A O 1
ATOM 926 N N . CYS A 1 115 ? 4.305 -3.868 3.067 1.00 92.19 115 CYS A N 1
ATOM 927 C CA . CYS A 1 115 ? 5.372 -3.203 2.332 1.00 92.19 115 CYS A CA 1
ATOM 928 C C . CYS A 1 115 ? 5.414 -3.682 0.883 1.00 92.19 115 CYS A C 1
ATOM 930 O O . CYS A 1 115 ? 5.095 -4.839 0.601 1.00 92.19 115 CYS A O 1
ATOM 932 N N . LEU A 1 116 ? 5.824 -2.787 -0.007 1.00 89.38 116 LEU A N 1
ATOM 933 C CA . LEU A 1 116 ? 6.032 -3.043 -1.421 1.00 89.38 116 LEU A CA 1
ATOM 934 C C . LEU A 1 116 ? 7.366 -2.477 -1.866 1.00 89.38 116 LEU A C 1
ATOM 936 O O . LEU A 1 116 ? 7.784 -1.422 -1.391 1.00 89.38 116 LEU A O 1
ATOM 940 N N . GLU A 1 117 ? 7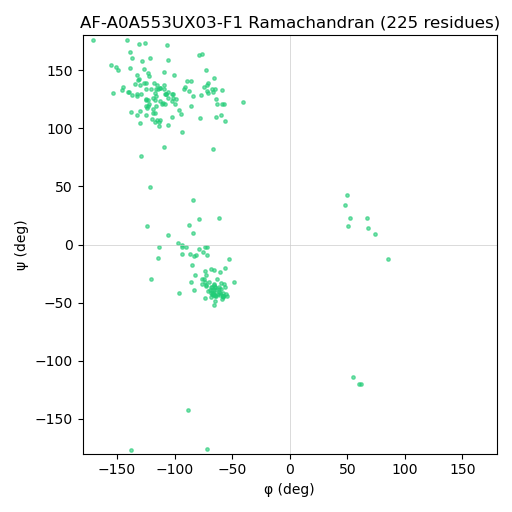.986 -3.173 -2.806 1.00 88.19 117 GLU A N 1
ATOM 941 C CA . GLU A 1 117 ? 9.003 -2.590 -3.666 1.00 88.19 117 GLU A CA 1
ATOM 942 C C . GLU A 1 117 ? 8.313 -1.686 -4.694 1.00 88.19 117 GLU A C 1
ATOM 944 O O . GLU A 1 117 ? 7.257 -2.033 -5.224 1.00 88.19 117 GLU A O 1
ATOM 949 N N . LEU A 1 118 ? 8.884 -0.507 -4.898 1.00 88.19 118 LEU A N 1
ATOM 950 C CA . LEU A 1 118 ? 8.456 0.487 -5.874 1.00 88.19 118 LEU A CA 1
ATOM 951 C C . LEU A 1 118 ? 9.437 0.502 -7.044 1.00 88.19 118 LEU A C 1
ATOM 953 O O . LEU A 1 118 ? 10.599 0.129 -6.875 1.00 88.19 118 LEU A O 1
ATOM 957 N N . ASN A 1 119 ? 9.012 1.010 -8.200 1.00 85.38 119 ASN A N 1
ATOM 958 C CA . ASN A 1 119 ? 9.913 1.173 -9.332 1.00 85.38 119 ASN A CA 1
ATOM 959 C C . ASN A 1 119 ? 11.021 2.192 -8.999 1.00 85.38 119 ASN A C 1
ATOM 961 O O . ASN A 1 119 ? 10.783 3.397 -8.903 1.00 85.38 119 ASN A O 1
ATOM 965 N N . SER A 1 120 ? 12.257 1.711 -8.845 1.00 83.62 120 SER A N 1
ATOM 966 C CA . SER A 1 120 ? 13.426 2.542 -8.537 1.00 83.62 120 SER A CA 1
ATOM 967 C C . SER A 1 120 ? 13.797 3.515 -9.661 1.00 83.62 120 SER A C 1
ATOM 969 O O . SER A 1 120 ? 14.436 4.532 -9.393 1.00 83.62 120 SER A O 1
ATOM 971 N N . ASN A 1 121 ? 13.368 3.234 -10.895 1.00 81.25 121 ASN A N 1
ATOM 972 C CA . ASN A 1 121 ? 13.588 4.077 -12.071 1.00 81.25 121 ASN A CA 1
ATOM 973 C C . ASN A 1 121 ? 12.462 5.102 -12.284 1.00 81.25 121 ASN A C 1
ATOM 975 O O . ASN A 1 121 ? 12.526 5.907 -13.215 1.00 81.25 121 ASN A O 1
ATOM 979 N N . ALA A 1 122 ? 11.420 5.095 -11.444 1.00 82.75 122 ALA A N 1
ATOM 980 C CA . ALA A 1 122 ? 10.330 6.053 -11.555 1.00 82.75 122 ALA A CA 1
ATOM 981 C C . ALA A 1 122 ? 10.836 7.486 -11.326 1.00 82.75 122 ALA A C 1
ATOM 983 O O . ALA A 1 122 ? 11.337 7.835 -10.256 1.00 82.75 122 ALA A O 1
ATOM 984 N N . THR A 1 123 ? 10.652 8.347 -12.326 1.00 81.38 123 THR A N 1
ATOM 985 C CA . THR A 1 123 ? 10.902 9.791 -12.215 1.00 81.38 123 THR A CA 1
ATOM 986 C C . THR A 1 123 ? 9.817 10.477 -11.387 1.00 81.38 123 THR A C 1
ATOM 988 O O . THR A 1 123 ? 10.047 11.533 -10.795 1.00 81.38 123 THR A O 1
ATO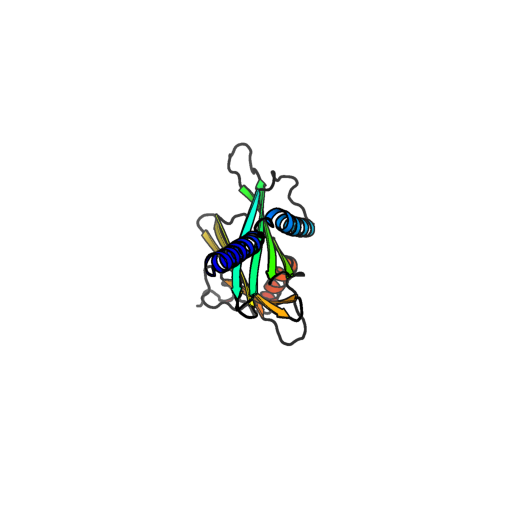M 991 N N . PHE A 1 124 ? 8.637 9.860 -11.303 1.00 83.81 124 PHE A N 1
ATOM 992 C CA . PHE A 1 124 ? 7.525 10.292 -10.473 1.00 83.81 124 PHE A CA 1
ATOM 993 C C . PHE A 1 124 ? 6.843 9.081 -9.834 1.00 83.81 124 PHE A C 1
ATOM 995 O O . PHE A 1 124 ? 6.493 8.127 -10.519 1.00 83.81 124 PHE A O 1
ATOM 1002 N N . SER A 1 125 ? 6.613 9.141 -8.522 1.00 88.00 125 SER A N 1
ATOM 1003 C CA . SER A 1 125 ? 5.866 8.125 -7.774 1.00 88.00 125 SER A CA 1
ATOM 1004 C C . SER A 1 125 ? 4.941 8.821 -6.776 1.00 88.00 125 SER A C 1
ATOM 1006 O O . SER A 1 125 ? 5.397 9.504 -5.847 1.00 88.00 125 SER A O 1
ATOM 1008 N N . GLN A 1 126 ? 3.633 8.685 -6.996 1.00 90.44 126 GLN A N 1
ATOM 1009 C CA . GLN A 1 126 ? 2.575 9.217 -6.143 1.00 90.44 126 GLN A CA 1
ATOM 1010 C C . GLN A 1 126 ? 1.746 8.074 -5.574 1.00 90.44 126 GLN A C 1
ATOM 1012 O O . GLN A 1 126 ? 1.155 7.287 -6.308 1.00 90.44 126 GLN A O 1
ATOM 1017 N N . ILE A 1 127 ? 1.643 8.037 -4.249 1.00 93.00 127 ILE A N 1
ATOM 1018 C CA . ILE A 1 127 ? 0.892 7.009 -3.537 1.00 93.00 127 ILE A CA 1
ATOM 1019 C C . ILE A 1 127 ? -0.233 7.685 -2.760 1.00 93.00 127 ILE A C 1
ATOM 1021 O O . ILE A 1 127 ? 0.010 8.612 -1.989 1.00 93.00 127 ILE A O 1
ATOM 1025 N N . SER A 1 128 ? -1.474 7.243 -2.962 1.00 94.06 128 SER A N 1
ATOM 1026 C CA . SER A 1 128 ? -2.640 7.776 -2.253 1.00 94.06 128 SER A CA 1
ATOM 1027 C C . SER A 1 128 ? -3.328 6.708 -1.411 1.00 94.06 128 SER A C 1
ATOM 1029 O O . SER A 1 128 ? -3.506 5.561 -1.820 1.00 94.06 128 SER A O 1
ATOM 1031 N N . MET A 1 129 ? -3.732 7.115 -0.209 1.00 96.69 129 MET A N 1
ATOM 1032 C CA . MET A 1 129 ? -4.542 6.325 0.714 1.00 96.69 129 MET A CA 1
ATOM 1033 C C . MET A 1 129 ? -5.909 6.982 0.842 1.00 96.69 129 MET A C 1
ATOM 1035 O O . MET A 1 129 ? -6.046 8.030 1.478 1.00 96.69 129 MET A O 1
ATOM 1039 N N . ASP A 1 130 ? -6.914 6.350 0.248 1.00 96.31 130 ASP A N 1
ATOM 1040 C CA . ASP A 1 130 ? -8.270 6.871 0.173 1.00 96.31 130 ASP A CA 1
ATOM 1041 C C . ASP A 1 130 ? -9.220 6.037 1.031 1.00 96.31 130 ASP A C 1
ATOM 1043 O O . ASP A 1 130 ? -9.407 4.835 0.818 1.00 96.31 130 ASP A O 1
ATOM 1047 N N . PHE A 1 131 ? -9.867 6.692 1.994 1.00 95.62 131 PHE A N 1
ATOM 1048 C CA . PHE A 1 131 ? -10.825 6.053 2.890 1.00 95.62 131 PHE A CA 1
ATOM 1049 C C . PHE A 1 131 ? -12.247 6.457 2.512 1.00 95.62 131 PHE A C 1
ATOM 1051 O O . PHE A 1 131 ? -12.586 7.636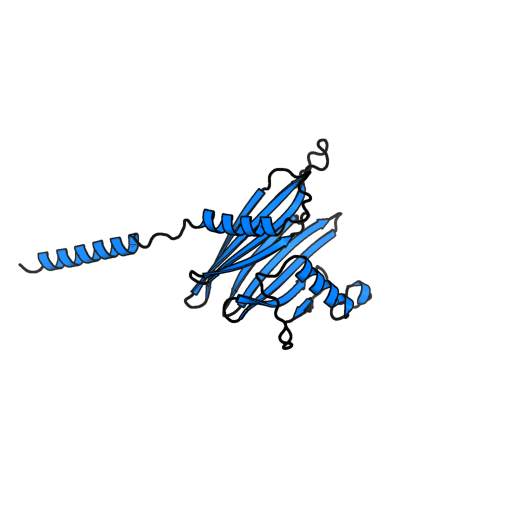 2.430 1.00 95.62 131 PHE A O 1
ATOM 1058 N N . LYS A 1 132 ? -13.093 5.455 2.293 1.00 93.69 132 LYS A N 1
ATOM 1059 C CA . LYS A 1 132 ? -14.520 5.597 2.004 1.00 93.69 132 LYS A CA 1
ATOM 1060 C C . LYS A 1 132 ? -15.320 4.757 2.992 1.00 93.69 132 LYS A C 1
ATOM 1062 O O . LYS A 1 132 ? -14.766 3.981 3.774 1.00 93.69 132 LYS A O 1
ATOM 1067 N N . GLN A 1 133 ? -16.643 4.891 2.953 1.00 89.50 133 GLN A N 1
ATOM 1068 C CA . GLN A 1 133 ? -17.510 4.028 3.746 1.00 89.50 133 GLN A CA 1
ATOM 1069 C C . GLN A 1 133 ? -17.245 2.557 3.400 1.00 89.50 133 GLN A C 1
ATOM 1071 O O . GLN A 1 133 ? -17.318 2.150 2.240 1.00 89.50 133 GLN A O 1
ATOM 1076 N N . ASP A 1 134 ? -16.853 1.796 4.422 1.00 87.69 134 ASP A N 1
ATOM 1077 C CA . ASP A 1 134 ? -16.512 0.373 4.355 1.00 87.69 134 ASP A CA 1
ATOM 1078 C C . ASP A 1 134 ? -15.478 -0.004 3.290 1.00 87.69 134 ASP A C 1
ATOM 1080 O O . ASP A 1 134 ? -15.432 -1.154 2.871 1.00 87.69 134 ASP A O 1
ATOM 1084 N N . THR A 1 135 ? -14.642 0.934 2.839 1.00 94.94 135 THR A N 1
ATOM 1085 C CA . THR A 1 135 ? -13.655 0.670 1.786 1.00 94.94 135 THR A CA 1
ATOM 1086 C C . THR A 1 135 ? -12.390 1.485 2.023 1.00 94.94 135 THR A C 1
ATOM 1088 O O . THR A 1 135 ? -12.455 2.687 2.268 1.00 94.94 135 THR A O 1
ATOM 1091 N N . PHE A 1 136 ? -11.238 0.836 1.913 1.00 96.81 136 PHE A N 1
ATOM 1092 C CA . PHE A 1 136 ? -9.928 1.475 1.846 1.00 96.81 136 PHE A CA 1
ATOM 1093 C C . PHE A 1 136 ? -9.332 1.210 0.462 1.00 96.81 136 PHE A C 1
ATOM 1095 O O . PHE A 1 136 ? -9.407 0.084 -0.021 1.00 96.81 136 PHE A O 1
ATOM 1102 N N . ILE A 1 137 ? -8.793 2.235 -0.192 1.00 96.56 137 ILE A N 1
ATOM 1103 C CA . ILE A 1 137 ? -8.198 2.130 -1.525 1.00 96.56 137 ILE A CA 1
ATOM 1104 C C . ILE A 1 137 ? -6.769 2.661 -1.446 1.00 96.56 137 ILE A C 1
ATOM 1106 O O . ILE A 1 137 ? -6.563 3.803 -1.037 1.00 96.56 137 ILE A O 1
ATOM 1110 N N . LEU A 1 138 ? -5.809 1.836 -1.854 1.00 96.56 138 LEU A N 1
ATOM 1111 C CA . LEU A 1 138 ? -4.423 2.230 -2.071 1.00 96.56 138 LEU A CA 1
ATOM 1112 C C . LEU A 1 138 ? -4.214 2.413 -3.575 1.00 96.56 138 LEU A C 1
ATOM 1114 O O . LEU A 1 138 ? -4.526 1.502 -4.346 1.00 96.56 138 LEU A O 1
ATOM 1118 N N . ARG A 1 139 ? -3.720 3.582 -3.987 1.00 94.88 139 ARG A N 1
ATOM 1119 C CA . ARG A 1 139 ? -3.318 3.850 -5.373 1.00 94.88 139 ARG A CA 1
ATOM 1120 C C . ARG A 1 139 ? -1.828 4.117 -5.419 1.00 94.88 139 ARG A C 1
ATOM 1122 O O . ARG A 1 139 ? -1.344 4.902 -4.609 1.00 94.88 139 ARG A O 1
ATOM 1129 N N . ILE A 1 140 ? -1.137 3.497 -6.360 1.00 92.88 140 ILE A N 1
ATOM 1130 C CA . ILE A 1 140 ? 0.289 3.695 -6.606 1.00 92.88 140 ILE A CA 1
ATOM 1131 C C . ILE A 1 140 ? 0.407 4.087 -8.073 1.00 92.88 140 ILE A C 1
ATOM 1133 O O . ILE A 1 140 ? 0.062 3.301 -8.948 1.00 92.88 140 ILE A O 1
ATOM 1137 N N . ASN A 1 141 ? 0.790 5.334 -8.319 1.00 90.75 141 ASN A N 1
ATOM 1138 C CA . ASN A 1 141 ? 0.928 5.912 -9.646 1.00 90.75 141 ASN A CA 1
ATOM 1139 C C . ASN A 1 141 ? 2.403 6.215 -9.889 1.00 90.75 141 ASN A C 1
ATOM 1141 O O . ASN A 1 141 ? 2.935 7.170 -9.316 1.00 90.75 141 ASN A O 1
ATOM 1145 N N . GLU A 1 142 ? 3.046 5.399 -10.711 1.00 88.75 142 GLU A N 1
ATOM 1146 C CA . GLU A 1 142 ? 4.455 5.534 -11.052 1.00 88.75 142 GLU A CA 1
ATOM 1147 C C . GLU A 1 142 ? 4.612 5.850 -12.529 1.00 88.75 142 GLU A C 1
ATOM 1149 O O . GLU A 1 142 ? 3.941 5.279 -13.388 1.00 88.75 142 GLU A O 1
ATOM 1154 N N . TYR A 1 143 ? 5.514 6.778 -12.809 1.00 84.69 143 TYR A N 1
ATOM 1155 C CA . TYR A 1 143 ? 5.907 7.161 -14.149 1.00 84.69 143 TYR A CA 1
ATOM 1156 C C . TYR A 1 143 ? 7.426 7.112 -14.243 1.00 84.69 143 TYR A C 1
ATOM 1158 O O . TYR A 1 143 ? 8.124 7.682 -13.401 1.00 84.69 143 TYR A O 1
ATOM 1166 N N . ALA A 1 144 ? 7.922 6.427 -15.264 1.00 82.44 144 ALA A N 1
ATOM 1167 C CA . ALA A 1 144 ? 9.332 6.337 -15.603 1.00 82.44 144 ALA A CA 1
ATOM 1168 C C . ALA A 1 144 ? 9.536 6.726 -17.070 1.00 82.44 144 ALA A C 1
ATOM 1170 O O . ALA A 1 144 ? 8.647 6.542 -17.903 1.00 82.44 144 ALA A O 1
ATOM 1171 N N . ILE A 1 145 ? 10.715 7.268 -17.370 1.00 74.88 145 ILE A N 1
ATOM 1172 C CA . ILE A 1 145 ? 11.173 7.501 -18.740 1.00 74.88 145 ILE A CA 1
ATOM 1173 C C . ILE A 1 145 ? 12.436 6.670 -18.916 1.00 74.88 145 ILE A C 1
ATOM 1175 O O . ILE A 1 145 ? 13.437 6.935 -18.250 1.00 74.88 145 ILE A O 1
ATOM 1179 N N . GLU A 1 146 ? 12.398 5.692 -19.812 1.00 66.56 146 GLU A N 1
ATOM 1180 C CA . GLU A 1 146 ? 13.549 4.852 -20.140 1.00 66.56 146 GLU A CA 1
ATOM 1181 C C . GLU A 1 146 ? 13.808 4.914 -21.646 1.00 66.56 146 GLU A C 1
ATOM 1183 O O . GLU A 1 146 ? 12.951 4.547 -22.442 1.00 66.56 146 GLU A O 1
ATOM 1188 N N . CYS A 1 147 ? 14.989 5.392 -22.057 1.00 66.31 147 CYS A N 1
ATOM 1189 C CA . CYS A 1 147 ? 15.427 5.393 -23.463 1.00 66.31 147 CYS A CA 1
ATOM 1190 C C . CYS A 1 147 ? 14.395 5.968 -24.464 1.00 66.31 147 CYS A C 1
ATOM 1192 O O . CYS A 1 147 ? 14.206 5.397 -25.535 1.00 66.31 147 CYS A O 1
ATOM 1194 N N . ASP A 1 148 ? 13.737 7.079 -24.108 1.00 68.12 148 ASP A N 1
ATOM 1195 C CA . ASP A 1 148 ? 12.651 7.749 -24.855 1.00 68.12 148 ASP A CA 1
ATOM 1196 C C . ASP A 1 148 ? 11.271 7.054 -24.824 1.00 68.12 148 ASP A C 1
ATOM 1198 O O . ASP A 1 148 ? 10.342 7.496 -25.504 1.00 68.12 148 ASP A O 1
ATOM 1202 N N . TRP A 1 149 ? 11.095 6.019 -23.997 1.00 63.94 149 TRP A N 1
ATOM 1203 C CA . TRP A 1 149 ? 9.809 5.364 -23.748 1.00 63.94 149 TRP A CA 1
ATOM 1204 C C . TRP A 1 149 ? 9.224 5.819 -22.413 1.00 63.94 149 TRP A C 1
ATOM 1206 O O . TRP A 1 149 ? 9.890 5.804 -21.377 1.00 63.94 149 TRP A O 1
ATOM 1216 N N . GLU A 1 150 ? 7.959 6.234 -22.448 1.00 72.50 150 GLU A N 1
ATOM 1217 C CA . GLU A 1 150 ? 7.175 6.521 -21.253 1.00 72.50 150 GLU A CA 1
ATOM 1218 C C . GLU A 1 150 ? 6.567 5.225 -20.719 1.00 72.50 150 GLU A C 1
ATOM 1220 O O . GLU A 1 150 ? 5.897 4.509 -21.460 1.00 72.50 150 GLU A O 1
ATOM 1225 N N . HIS A 1 151 ? 6.780 4.955 -19.434 1.00 73.12 151 HIS A N 1
ATOM 1226 C CA . HIS A 1 151 ? 6.137 3.863 -18.715 1.00 73.12 151 HIS A CA 1
ATOM 1227 C C . HIS A 1 151 ? 5.274 4.437 -17.597 1.00 73.12 151 HIS A C 1
ATOM 1229 O O . HIS A 1 151 ? 5.803 4.999 -16.635 1.00 73.12 151 HIS A O 1
ATOM 1235 N N . ARG A 1 152 ? 3.952 4.288 -17.695 1.00 77.00 152 ARG A N 1
ATOM 1236 C CA . ARG A 1 152 ? 2.996 4.598 -16.624 1.00 77.00 152 ARG A CA 1
ATOM 1237 C C . ARG A 1 152 ? 2.444 3.310 -16.045 1.00 77.00 152 ARG A C 1
ATOM 1239 O O . ARG A 1 152 ? 1.929 2.459 -16.764 1.00 77.00 152 ARG A O 1
ATOM 1246 N N . SER A 1 153 ? 2.504 3.211 -14.725 1.00 82.69 153 SER A N 1
ATOM 1247 C CA . SER A 1 153 ? 1.874 2.148 -13.954 1.00 82.69 153 SER A CA 1
ATOM 1248 C C . SER A 1 153 ? 0.950 2.777 -12.925 1.00 82.69 153 SER A C 1
ATOM 1250 O O . SER A 1 153 ? 1.396 3.506 -12.038 1.00 82.69 153 SER A O 1
ATOM 1252 N N . LEU A 1 154 ? -0.346 2.497 -13.035 1.00 86.94 154 LEU A N 1
ATOM 1253 C CA . LEU A 1 154 ? -1.317 2.830 -12.000 1.00 86.94 154 LEU A CA 1
ATOM 1254 C C . LEU A 1 154 ? -1.870 1.551 -11.385 1.00 86.94 154 LEU A C 1
ATOM 1256 O O . LEU A 1 154 ? -2.767 0.915 -11.935 1.00 86.94 154 LEU A O 1
ATOM 1260 N N . GLU A 1 155 ? -1.367 1.206 -10.207 1.00 89.75 155 GLU A N 1
ATOM 1261 C CA . GLU A 1 155 ? -1.872 0.099 -9.407 1.00 89.75 155 GLU A CA 1
ATOM 1262 C C . GLU A 1 155 ? -2.956 0.563 -8.440 1.00 89.75 155 GLU A C 1
ATOM 1264 O O . GLU A 1 155 ? -2.828 1.584 -7.758 1.00 89.75 155 GLU A O 1
ATOM 1269 N N . ILE A 1 156 ? -4.038 -0.210 -8.360 1.00 92.81 156 ILE A N 1
ATOM 1270 C CA . ILE A 1 156 ? -5.176 0.072 -7.489 1.00 92.81 156 ILE A CA 1
ATOM 1271 C C . ILE A 1 156 ? -5.501 -1.183 -6.685 1.00 92.81 156 ILE A C 1
ATOM 1273 O O . ILE A 1 156 ? -5.953 -2.190 -7.232 1.00 92.81 156 ILE A O 1
ATOM 1277 N N . LEU A 1 157 ? -5.334 -1.097 -5.365 1.00 94.75 157 LEU A N 1
ATOM 1278 C CA . LEU A 1 157 ? -5.728 -2.141 -4.424 1.00 94.75 157 LEU A CA 1
ATOM 1279 C C . LEU A 1 157 ? -6.915 -1.663 -3.596 1.00 94.75 157 LEU A C 1
ATOM 1281 O O . LEU A 1 157 ? -6.843 -0.655 -2.892 1.00 94.75 157 LEU A O 1
ATOM 1285 N N . THR A 1 158 ? -8.021 -2.400 -3.661 1.00 95.75 158 THR A N 1
ATOM 1286 C CA . THR A 1 158 ? -9.238 -2.089 -2.905 1.00 95.75 158 THR A CA 1
ATOM 1287 C C . THR A 1 158 ? -9.428 -3.095 -1.788 1.00 95.75 158 THR A C 1
ATOM 1289 O O . THR A 1 158 ? -9.455 -4.299 -2.021 1.00 95.75 158 THR A O 1
ATOM 1292 N N . PHE A 1 159 ? -9.647 -2.607 -0.574 1.00 97.12 159 PHE A N 1
ATOM 1293 C CA . PHE A 1 159 ? -9.831 -3.402 0.628 1.00 97.12 159 PHE A CA 1
ATOM 1294 C C . PHE A 1 159 ? -11.172 -3.102 1.287 1.00 97.12 159 PHE A C 1
ATOM 1296 O O . PHE A 1 159 ? -11.616 -1.955 1.335 1.00 97.12 159 PHE A O 1
ATOM 1303 N N . LYS A 1 160 ? -11.793 -4.124 1.877 1.00 95.88 160 LYS A N 1
ATOM 1304 C CA . LYS A 1 160 ? -12.997 -3.974 2.708 1.00 95.88 160 LYS A CA 1
ATOM 1305 C C . LYS A 1 160 ? -12.777 -4.545 4.105 1.00 95.88 160 LYS A C 1
ATOM 1307 O O . LYS A 1 160 ? -12.038 -5.523 4.252 1.00 95.88 160 LYS A O 1
ATOM 1312 N N . PRO A 1 161 ? -13.412 -3.970 5.139 1.00 93.88 161 PRO A N 1
ATOM 1313 C CA . PRO A 1 161 ? -13.330 -4.507 6.480 1.00 93.88 161 PRO A CA 1
ATOM 1314 C C . PRO A 1 161 ? -14.046 -5.861 6.543 1.00 93.88 161 PRO A C 1
ATOM 1316 O O . PRO A 1 161 ? -15.180 -6.018 6.095 1.00 93.88 161 PRO A O 1
ATOM 1319 N N . PHE A 1 162 ? -13.395 -6.840 7.158 1.00 91.88 162 PHE A N 1
ATOM 1320 C CA . PHE A 1 162 ? -13.994 -8.112 7.530 1.00 91.88 162 PHE A CA 1
ATOM 1321 C C . PHE A 1 162 ? -13.606 -8.422 8.970 1.00 91.88 162 PHE A C 1
ATOM 1323 O O . PHE A 1 162 ? -12.439 -8.671 9.289 1.00 91.88 162 PHE A O 1
ATOM 1330 N N . LYS A 1 163 ? -14.600 -8.389 9.863 1.00 89.12 163 LYS A N 1
ATOM 1331 C CA . LYS A 1 163 ? -14.382 -8.420 11.314 1.00 89.12 163 LYS A CA 1
ATOM 1332 C C . LYS A 1 163 ? -13.437 -7.278 11.726 1.00 89.12 163 LYS A C 1
ATOM 1334 O O . LYS A 1 163 ? -13.783 -6.111 11.601 1.00 89.12 163 LYS A O 1
ATOM 1339 N N . ASN A 1 164 ? -12.242 -7.618 12.198 1.00 88.88 164 ASN A N 1
ATOM 1340 C CA . ASN A 1 164 ? -11.260 -6.693 12.754 1.00 88.88 164 ASN A CA 1
ATOM 1341 C C . ASN A 1 164 ? -10.063 -6.419 11.833 1.00 88.88 164 ASN A C 1
ATOM 1343 O O . ASN A 1 164 ? -9.112 -5.798 12.304 1.00 88.88 164 ASN A O 1
ATOM 1347 N N . ARG A 1 165 ? -10.110 -6.894 10.582 1.00 93.31 165 ARG A N 1
ATOM 1348 C CA . ARG A 1 165 ? -9.037 -6.809 9.579 1.00 93.31 165 ARG A CA 1
ATOM 1349 C C . ARG A 1 165 ? -9.590 -6.286 8.254 1.00 93.31 165 ARG A C 1
ATOM 1351 O O . ARG A 1 165 ? -10.806 -6.178 8.090 1.00 93.31 165 ARG A O 1
ATOM 1358 N N . TYR A 1 166 ? -8.699 -6.014 7.309 1.00 95.12 166 TYR A N 1
ATOM 1359 C CA . TYR A 1 166 ? -9.038 -5.629 5.942 1.00 95.12 166 TYR A CA 1
ATOM 1360 C C . TYR A 1 166 ? -8.693 -6.756 4.972 1.00 95.12 166 TYR A C 1
ATOM 1362 O O . TYR A 1 166 ? -7.655 -7.400 5.110 1.00 95.12 166 TYR A O 1
ATOM 1370 N N . VAL A 1 167 ? -9.588 -7.013 4.022 1.00 95.19 167 VAL A N 1
ATOM 1371 C CA . VAL A 1 167 ? -9.466 -8.077 3.019 1.00 95.19 167 VAL A CA 1
ATOM 1372 C C . VAL A 1 167 ? -9.396 -7.443 1.643 1.00 95.19 167 VAL A C 1
ATOM 1374 O O . VAL A 1 167 ? -10.248 -6.609 1.317 1.00 95.19 167 VAL A O 1
ATOM 1377 N N . LEU A 1 168 ? -8.412 -7.858 0.847 1.00 95.38 168 LEU A N 1
ATOM 1378 C CA . LEU A 1 168 ? -8.271 -7.463 -0.548 1.00 95.38 168 LEU A CA 1
ATOM 1379 C C . LEU A 1 168 ? -9.528 -7.888 -1.314 1.00 95.38 168 LEU A C 1
ATOM 1381 O O . LEU A 1 168 ? -9.913 -9.053 -1.305 1.00 95.38 168 LEU A O 1
ATOM 1385 N N . GLN A 1 169 ? -10.216 -6.925 -1.909 1.00 94.19 169 GLN A N 1
ATOM 1386 C CA . GLN A 1 169 ? -11.383 -7.149 -2.758 1.00 94.19 169 GLN A CA 1
ATOM 1387 C C . GLN A 1 169 ? -11.005 -7.171 -4.223 1.00 94.19 169 GLN A C 1
ATOM 1389 O O . GLN A 1 169 ? -11.530 -7.997 -4.965 1.00 94.19 169 GLN A O 1
ATOM 1394 N N . SER A 1 170 ? -10.124 -6.258 -4.623 1.00 91.19 170 SER A N 1
ATOM 1395 C CA . SER A 1 170 ? -9.605 -6.226 -5.976 1.00 91.19 170 SER A CA 1
ATOM 1396 C C . SER A 1 170 ? -8.186 -5.686 -6.032 1.00 91.19 170 SER A C 1
ATOM 1398 O O . SER A 1 170 ? -7.804 -4.852 -5.206 1.00 91.19 170 SER A O 1
ATOM 1400 N N . TYR A 1 171 ? -7.443 -6.165 -7.022 1.00 91.25 171 TYR A N 1
ATOM 1401 C CA . TYR A 1 171 ? -6.146 -5.645 -7.428 1.00 91.25 171 TYR A CA 1
ATOM 1402 C C . TYR A 1 171 ? -6.139 -5.489 -8.948 1.00 91.25 171 TYR A C 1
ATOM 1404 O O . TYR A 1 171 ? -6.485 -6.432 -9.656 1.00 91.25 171 TYR A O 1
ATOM 1412 N N . SER A 1 172 ? -5.777 -4.301 -9.419 1.00 86.94 172 SER A N 1
ATOM 1413 C CA . SER A 1 172 ? -5.761 -3.918 -10.831 1.00 86.94 172 SER A CA 1
ATOM 1414 C C . SER A 1 172 ? -4.513 -3.095 -11.138 1.00 86.94 172 SER A C 1
ATOM 1416 O O . SER A 1 172 ? -4.059 -2.352 -10.263 1.00 86.94 172 SER A O 1
ATOM 1418 N N . ARG A 1 173 ? -4.024 -3.149 -12.381 1.00 81.06 173 ARG A N 1
ATOM 1419 C CA . ARG A 1 173 ? -3.013 -2.224 -12.913 1.00 81.06 173 ARG A CA 1
ATOM 1420 C C . ARG A 1 173 ? -3.479 -1.658 -14.250 1.00 81.06 173 ARG A C 1
ATOM 1422 O O . ARG A 1 173 ? -4.019 -2.389 -15.071 1.00 81.06 173 ARG A O 1
ATOM 1429 N N . ILE A 1 174 ? -3.273 -0.361 -14.438 1.00 74.25 174 ILE A N 1
ATOM 1430 C CA . ILE A 1 174 ? -3.487 0.345 -15.701 1.00 74.25 174 ILE A CA 1
ATOM 1431 C C . ILE A 1 174 ? -2.109 0.696 -16.254 1.00 74.25 174 ILE A C 1
ATOM 1433 O O . ILE A 1 174 ? -1.359 1.403 -15.578 1.00 74.25 174 ILE A O 1
ATOM 1437 N N . ASN A 1 175 ? -1.805 0.213 -17.457 1.00 65.94 175 ASN A N 1
ATOM 1438 C CA . ASN A 1 175 ? -0.612 0.591 -18.216 1.00 65.94 175 ASN A CA 1
ATOM 1439 C C . ASN A 1 175 ? -1.005 1.499 -19.393 1.00 65.94 175 ASN A C 1
ATOM 1441 O O . ASN A 1 175 ? -2.192 1.669 -19.675 1.00 65.94 175 ASN A O 1
ATOM 1445 N N . ASP A 1 176 ? -0.012 2.061 -20.084 1.00 49.62 176 ASP A N 1
ATOM 1446 C CA . ASP A 1 176 ? -0.150 3.083 -21.135 1.00 49.62 176 ASP A CA 1
ATOM 1447 C C . ASP A 1 176 ? -1.128 2.765 -22.293 1.00 49.62 176 ASP A C 1
ATOM 1449 O O . ASP A 1 176 ? -1.476 3.676 -23.046 1.00 49.62 176 ASP A O 1
ATOM 1453 N N . SER A 1 177 ? -1.605 1.521 -22.445 1.00 50.88 177 SER A N 1
ATOM 1454 C CA . SER A 1 177 ? -2.333 1.057 -23.637 1.00 50.88 177 SER A CA 1
ATOM 1455 C C . SER A 1 177 ? -3.807 0.661 -23.479 1.00 50.88 177 SER A C 1
ATOM 1457 O O . SER A 1 177 ? -4.464 0.514 -24.506 1.00 50.88 177 SER A O 1
ATOM 1459 N N . ASP A 1 178 ? -4.383 0.499 -22.281 1.00 50.97 178 ASP A N 1
ATOM 1460 C CA . ASP A 1 178 ? -5.692 -0.177 -22.164 1.00 50.97 178 ASP A CA 1
ATOM 1461 C C . ASP A 1 178 ? -6.785 0.662 -21.474 1.00 50.97 178 ASP A C 1
ATOM 1463 O O . ASP A 1 178 ? -6.650 1.127 -20.342 1.00 50.97 178 ASP A O 1
ATOM 1467 N N . LYS A 1 179 ? -7.911 0.841 -22.186 1.00 46.78 179 LYS A N 1
ATOM 1468 C CA . LYS A 1 179 ? -9.136 1.511 -21.703 1.00 46.78 179 LYS A CA 1
ATOM 1469 C C . LYS A 1 179 ? -10.039 0.611 -20.852 1.00 46.78 179 LYS A C 1
ATOM 1471 O O . LYS A 1 179 ? -10.953 1.138 -20.222 1.00 46.78 179 LYS A O 1
ATOM 1476 N N . ASP A 1 180 ? -9.754 -0.686 -20.781 1.00 46.69 180 ASP A N 1
ATOM 1477 C CA . ASP A 1 180 ? -10.492 -1.655 -19.973 1.00 46.69 180 ASP A CA 1
ATOM 1478 C C . ASP A 1 180 ? -9.535 -2.355 -19.008 1.00 46.69 180 ASP A C 1
ATOM 1480 O O . ASP A 1 180 ? -8.557 -2.980 -19.409 1.00 46.69 180 ASP A O 1
ATOM 1484 N N . ILE A 1 181 ? -9.798 -2.190 -17.713 1.00 56.31 181 ILE A N 1
ATOM 1485 C CA . ILE A 1 181 ? -8.915 -2.640 -16.637 1.00 56.31 181 ILE A CA 1
ATOM 1486 C C . ILE A 1 181 ? -9.596 -3.815 -15.962 1.00 56.31 181 ILE A C 1
ATOM 1488 O O . ILE A 1 181 ? -10.284 -3.656 -14.946 1.00 56.31 181 ILE A O 1
ATOM 1492 N N . ASP A 1 182 ? -9.421 -4.998 -16.533 1.00 61.53 182 ASP A N 1
ATOM 1493 C CA . ASP A 1 182 ? -9.786 -6.201 -15.809 1.00 61.53 182 ASP A CA 1
ATOM 1494 C C . ASP A 1 182 ? -8.849 -6.359 -14.601 1.00 61.53 182 ASP A C 1
ATOM 1496 O O . ASP A 1 182 ? -7.631 -6.173 -14.701 1.00 61.53 182 ASP A O 1
ATOM 1500 N N . PRO A 1 183 ? -9.392 -6.606 -13.399 1.00 71.69 183 PRO A N 1
ATOM 1501 C CA . PRO A 1 183 ? -8.564 -6.753 -12.218 1.00 71.69 183 PRO A CA 1
ATOM 1502 C C . PRO A 1 183 ? -7.778 -8.069 -12.282 1.00 71.69 183 PRO A C 1
ATOM 1504 O O . PRO A 1 183 ? -8.387 -9.130 -12.405 1.00 71.69 183 PRO A O 1
ATOM 1507 N N . PHE A 1 184 ? -6.458 -8.021 -12.051 1.00 79.06 184 PHE A N 1
ATOM 1508 C CA . PHE A 1 184 ? -5.625 -9.208 -11.784 1.00 79.06 184 PHE A CA 1
ATOM 1509 C C . PHE A 1 184 ? -6.242 -10.118 -10.722 1.00 79.06 184 PHE A C 1
ATOM 1511 O O . PHE A 1 184 ? -6.100 -11.337 -10.741 1.00 79.06 184 PHE A O 1
ATOM 1518 N N . TYR A 1 185 ? -6.945 -9.510 -9.768 1.00 81.75 185 TYR A N 1
ATOM 1519 C CA . TYR A 1 185 ? -7.680 -10.235 -8.756 1.00 81.75 185 TYR A CA 1
ATOM 1520 C C . TYR A 1 185 ? -9.020 -9.582 -8.461 1.00 81.75 185 TYR A C 1
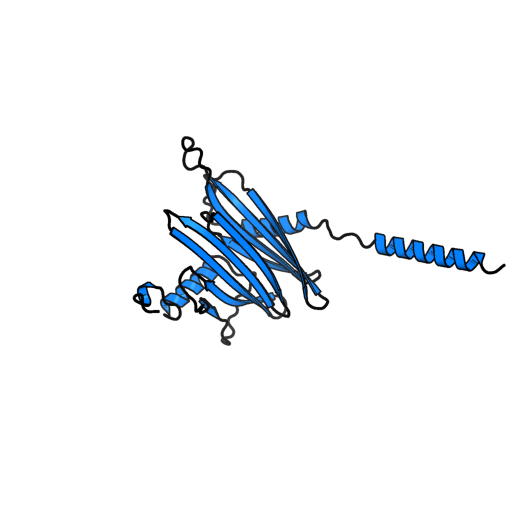ATOM 1522 O O . TYR A 1 185 ? -9.082 -8.401 -8.127 1.00 81.75 185 TYR A O 1
ATOM 1530 N N . ALA A 1 186 ? -10.077 -10.389 -8.451 1.00 83.44 186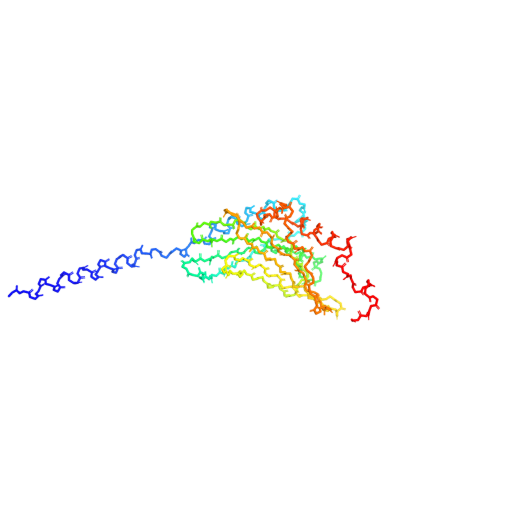 ALA A N 1
ATOM 1531 C CA . ALA A 1 186 ? -11.353 -10.057 -7.835 1.00 83.44 186 ALA A CA 1
ATOM 1532 C C . ALA A 1 186 ? -11.734 -11.152 -6.831 1.00 83.44 186 ALA A C 1
ATOM 1534 O O . ALA A 1 186 ? -11.809 -12.336 -7.169 1.00 83.44 186 ALA A O 1
ATOM 1535 N N . GLN A 1 187 ? -12.000 -10.760 -5.585 1.00 79.75 187 GLN A N 1
ATOM 1536 C CA . GLN A 1 187 ? -12.354 -11.681 -4.508 1.00 79.75 187 GLN A CA 1
ATOM 1537 C C . GLN A 1 187 ? -13.629 -12.469 -4.850 1.00 79.75 187 GLN A C 1
ATOM 1539 O O . GLN A 1 187 ? -14.740 -11.932 -4.862 1.00 79.75 187 GLN A O 1
ATOM 1544 N N . LYS A 1 188 ? -13.477 -13.782 -5.068 1.00 78.19 188 LYS A N 1
ATOM 1545 C CA . LYS A 1 188 ? -14.587 -14.720 -5.301 1.00 78.19 188 LYS A CA 1
ATOM 1546 C C . LYS A 1 188 ? -15.268 -15.102 -3.978 1.00 78.19 188 LYS A C 1
ATOM 1548 O O . LYS A 1 188 ? -14.718 -14.927 -2.892 1.00 78.19 188 LYS A O 1
ATOM 1553 N N . ARG A 1 189 ? -16.484 -15.660 -4.043 1.00 71.38 189 ARG A N 1
ATOM 1554 C CA . ARG A 1 189 ? -17.222 -16.185 -2.866 1.00 71.38 189 ARG A CA 1
ATOM 1555 C C . ARG A 1 189 ? -16.732 -17.571 -2.409 1.00 71.38 189 ARG A C 1
ATOM 1557 O O . ARG A 1 189 ? -17.468 -18.294 -1.750 1.00 71.38 189 ARG A O 1
ATOM 1564 N N . ASP A 1 190 ? -15.505 -17.943 -2.755 1.00 71.62 190 ASP A N 1
ATOM 1565 C CA . ASP A 1 190 ? -14.907 -19.263 -2.511 1.00 71.62 190 ASP A CA 1
ATOM 1566 C C . ASP A 1 190 ? -14.405 -19.459 -1.065 1.00 71.62 190 ASP A C 1
ATOM 1568 O O . ASP A 1 190 ? -13.947 -20.536 -0.692 1.00 71.62 190 ASP A O 1
ATOM 1572 N N . GLY A 1 191 ? -14.498 -18.417 -0.234 1.00 69.50 191 GLY A N 1
ATOM 1573 C CA . GLY A 1 191 ? -14.123 -18.444 1.178 1.00 69.50 191 GLY A CA 1
ATOM 1574 C C . GLY A 1 191 ? -12.640 -18.180 1.448 1.00 69.50 191 GLY A C 1
ATOM 1575 O O . GLY A 1 191 ? -12.302 -17.889 2.602 1.00 69.50 191 GLY A O 1
ATOM 1576 N N . LYS A 1 192 ? -11.780 -18.194 0.420 1.00 82.69 192 LYS A N 1
ATOM 1577 C CA . LYS A 1 192 ? -10.374 -17.780 0.526 1.00 82.69 192 LYS A CA 1
ATOM 1578 C C . LYS A 1 192 ? -10.327 -16.264 0.671 1.00 82.69 192 LYS A C 1
ATOM 1580 O O . LYS A 1 192 ? -11.099 -15.573 0.028 1.00 82.69 192 LYS A O 1
ATOM 1585 N N . ARG A 1 193 ? -9.488 -15.731 1.558 1.00 90.12 193 ARG A N 1
ATOM 1586 C CA . ARG A 1 193 ? -9.387 -14.282 1.802 1.00 90.12 193 ARG A CA 1
ATOM 1587 C C . ARG A 1 193 ? -7.929 -13.896 1.919 1.00 90.12 193 ARG A C 1
ATOM 1589 O O . ARG A 1 193 ? -7.218 -14.492 2.724 1.00 90.12 193 ARG A O 1
ATOM 1596 N N . ILE A 1 194 ? -7.526 -12.881 1.166 1.00 91.88 194 ILE A N 1
ATOM 1597 C CA . ILE A 1 194 ? -6.195 -12.288 1.268 1.00 91.88 194 ILE A CA 1
ATOM 1598 C C . ILE A 1 194 ? -6.311 -11.093 2.207 1.00 91.88 194 ILE A C 1
ATOM 1600 O O . ILE A 1 194 ? -7.007 -10.119 1.913 1.00 91.88 194 ILE A O 1
ATOM 1604 N N . TYR A 1 195 ? -5.698 -11.196 3.382 1.00 94.62 195 TYR A N 1
ATOM 1605 C CA . TYR A 1 195 ? -5.730 -10.122 4.366 1.00 94.62 195 TYR A CA 1
ATOM 1606 C C . TYR A 1 195 ? -4.613 -9.117 4.091 1.00 94.62 195 TYR A C 1
ATOM 1608 O O . TYR A 1 195 ? -3.496 -9.500 3.756 1.00 94.62 195 TYR A O 1
ATOM 1616 N N . MET A 1 196 ? -4.917 -7.832 4.258 1.00 95.50 196 MET A N 1
ATOM 1617 C CA . MET A 1 196 ? -4.005 -6.723 3.961 1.00 95.50 196 MET A CA 1
ATOM 1618 C C . MET A 1 196 ? -2.663 -6.839 4.698 1.00 95.50 196 MET A C 1
ATOM 1620 O O . MET A 1 196 ? -1.618 -6.646 4.098 1.00 95.50 196 MET A O 1
ATOM 1624 N N . ASP A 1 197 ? -2.691 -7.221 5.972 1.00 92.19 197 ASP A N 1
ATOM 1625 C CA . ASP A 1 197 ? -1.517 -7.374 6.841 1.00 92.19 197 ASP A CA 1
ATOM 1626 C C . ASP A 1 197 ? -0.668 -8.621 6.537 1.00 92.19 197 ASP A C 1
ATOM 1628 O O . ASP A 1 197 ? 0.347 -8.845 7.191 1.00 92.19 197 ASP A O 1
ATOM 1632 N N . THR A 1 198 ? -1.090 -9.449 5.576 1.00 90.44 198 THR A N 1
ATOM 1633 C CA . THR A 1 198 ? -0.353 -10.641 5.119 1.00 90.44 198 THR A CA 1
ATOM 1634 C C . THR A 1 198 ? 0.142 -10.526 3.682 1.00 90.44 198 THR A C 1
ATOM 1636 O O . THR A 1 198 ? 0.769 -11.459 3.192 1.00 90.44 198 THR A O 1
ATOM 1639 N N . ILE A 1 199 ? -0.169 -9.426 2.988 1.00 89.56 199 ILE A N 1
ATOM 1640 C CA . ILE A 1 199 ? 0.314 -9.204 1.624 1.00 89.56 199 ILE A CA 1
ATOM 1641 C C . ILE A 1 199 ? 1.815 -8.910 1.674 1.00 89.56 199 ILE A C 1
ATOM 1643 O O . ILE A 1 199 ? 2.294 -8.182 2.539 1.00 89.56 199 ILE A O 1
ATOM 1647 N N . ASN A 1 200 ? 2.546 -9.479 0.728 1.00 81.62 200 ASN A N 1
ATOM 1648 C CA . ASN A 1 200 ? 3.936 -9.170 0.424 1.00 81.62 200 ASN A CA 1
ATOM 1649 C C . ASN A 1 200 ? 4.093 -9.117 -1.110 1.00 81.62 200 ASN A C 1
ATOM 1651 O O . ASN A 1 200 ? 3.109 -9.282 -1.837 1.00 81.62 200 ASN A O 1
ATOM 1655 N N . HIS A 1 201 ? 5.317 -8.901 -1.597 1.00 74.44 201 HIS A N 1
ATOM 1656 C CA . HIS A 1 201 ? 5.582 -8.835 -3.036 1.00 74.44 201 HIS A CA 1
ATOM 1657 C C . HIS A 1 201 ? 5.156 -10.121 -3.765 1.00 74.44 201 HIS A C 1
ATOM 1659 O O . HIS A 1 201 ? 4.435 -10.044 -4.757 1.00 74.44 201 HIS A O 1
ATOM 1665 N N . SER A 1 202 ? 5.492 -11.299 -3.220 1.00 78.31 202 SER A N 1
ATOM 1666 C CA . SER A 1 202 ? 5.156 -12.580 -3.856 1.00 78.31 202 SER A CA 1
ATOM 1667 C C . SER A 1 202 ? 3.649 -12.782 -4.002 1.00 78.31 202 SER A C 1
ATOM 1669 O O . SER A 1 202 ? 3.200 -13.238 -5.039 1.00 78.31 202 SER A O 1
ATOM 1671 N N . VAL A 1 203 ? 2.838 -12.374 -3.018 1.00 84.00 203 VAL A N 1
ATOM 1672 C CA . VAL A 1 203 ? 1.373 -12.497 -3.111 1.00 84.00 203 VAL A CA 1
ATOM 1673 C C . VAL A 1 203 ? 0.811 -11.701 -4.289 1.00 84.00 203 VAL A C 1
ATOM 1675 O O . VAL A 1 203 ? -0.096 -12.180 -4.959 1.00 84.00 203 VAL A O 1
ATOM 1678 N N . LEU A 1 204 ? 1.296 -10.483 -4.540 1.00 85.12 204 LEU A N 1
ATOM 1679 C CA . LEU A 1 204 ? 0.786 -9.672 -5.650 1.00 85.12 204 LEU A CA 1
ATOM 1680 C C . LEU A 1 204 ? 1.315 -10.151 -7.001 1.00 85.12 204 LEU A C 1
ATOM 1682 O O . LEU A 1 204 ? 0.567 -10.106 -7.975 1.00 85.12 204 LEU A O 1
ATOM 1686 N N . GLN A 1 205 ? 2.554 -10.642 -7.039 1.00 83.12 205 GLN A N 1
ATOM 1687 C CA . GLN A 1 205 ? 3.137 -11.259 -8.226 1.00 83.12 205 GLN A CA 1
ATOM 1688 C C . GLN A 1 205 ? 2.398 -12.549 -8.604 1.00 83.12 205 GLN A C 1
ATOM 1690 O O . GLN A 1 205 ? 1.914 -12.655 -9.724 1.00 83.12 205 GLN A O 1
ATOM 1695 N N . ASP A 1 206 ? 2.154 -13.445 -7.643 1.00 84.44 206 ASP A N 1
ATOM 1696 C CA . ASP A 1 206 ? 1.380 -14.676 -7.848 1.00 84.44 206 ASP A CA 1
ATOM 1697 C C . ASP A 1 206 ? -0.028 -14.383 -8.399 1.00 84.44 206 ASP A C 1
ATOM 1699 O O . ASP A 1 206 ? -0.561 -15.139 -9.211 1.00 84.44 206 ASP A O 1
ATOM 1703 N N . LEU A 1 207 ? -0.664 -13.289 -7.956 1.00 85.44 207 LEU A N 1
ATOM 1704 C CA . LEU A 1 207 ? -1.974 -12.871 -8.465 1.00 85.44 207 LEU A CA 1
ATOM 1705 C C . LEU A 1 207 ? -1.910 -12.379 -9.918 1.00 85.44 207 LEU A C 1
ATOM 1707 O O . LEU A 1 207 ? -2.829 -12.665 -10.684 1.00 85.44 207 LEU A O 1
ATOM 1711 N N . GLN A 1 208 ? -0.855 -11.653 -10.292 1.00 83.44 208 GLN A N 1
ATOM 1712 C CA . GLN A 1 208 ? -0.627 -11.227 -11.676 1.00 83.44 208 GLN A CA 1
ATOM 1713 C C . GLN A 1 208 ? -0.361 -12.434 -12.573 1.00 83.44 208 GLN A C 1
ATOM 1715 O O . GLN A 1 208 ? -1.061 -12.620 -13.569 1.00 83.44 208 GLN A O 1
ATOM 1720 N N . ASP A 1 209 ? 0.590 -13.280 -12.177 1.00 81.44 209 ASP A N 1
ATOM 1721 C CA . ASP A 1 209 ? 1.000 -14.468 -12.922 1.00 81.44 209 ASP A CA 1
ATOM 1722 C C . ASP A 1 209 ? -0.189 -15.403 -13.135 1.00 81.44 209 ASP A C 1
ATOM 1724 O O . ASP A 1 209 ? -0.454 -15.827 -14.257 1.00 81.44 209 ASP A O 1
ATOM 1728 N N . HIS A 1 210 ? -0.997 -15.632 -12.094 1.00 81.38 210 HIS A N 1
ATOM 1729 C CA . HIS A 1 210 ? -2.208 -16.436 -12.219 1.00 81.38 210 HIS A CA 1
ATOM 1730 C C . HIS A 1 210 ? -3.205 -15.867 -13.236 1.00 81.38 210 HIS A C 1
ATOM 1732 O O . HIS A 1 210 ? -3.850 -16.640 -13.946 1.00 81.38 210 HIS A O 1
ATOM 1738 N N . CYS A 1 211 ? -3.352 -14.539 -13.313 1.00 79.19 211 CYS A N 1
ATOM 1739 C CA . CYS A 1 211 ? -4.256 -13.913 -14.276 1.00 79.19 211 CYS A CA 1
ATOM 1740 C C . CYS A 1 211 ? -3.797 -14.162 -15.721 1.00 79.19 211 CYS A C 1
ATOM 1742 O O . CYS A 1 211 ? -4.611 -14.538 -16.570 1.00 79.19 211 CYS A O 1
ATOM 1744 N N . TYR A 1 212 ? -2.494 -14.022 -15.986 1.00 76.75 212 TYR A N 1
ATOM 1745 C CA . TYR A 1 212 ? -1.907 -14.300 -17.299 1.00 76.75 212 TYR A CA 1
ATOM 1746 C C . TYR A 1 212 ? -1.935 -15.795 -17.642 1.00 76.75 212 TYR A C 1
ATOM 1748 O O . TYR A 1 212 ? -2.380 -16.169 -18.724 1.00 76.75 212 TYR A O 1
ATOM 1756 N N . GLU A 1 213 ? -1.560 -16.678 -16.711 1.00 78.19 213 GLU A N 1
ATOM 1757 C CA . GLU A 1 213 ? -1.593 -18.135 -16.913 1.00 78.19 213 GLU A CA 1
ATOM 1758 C C . GLU A 1 213 ? -3.000 -18.663 -17.226 1.00 78.19 213 GLU A C 1
ATOM 1760 O O . GLU A 1 213 ? -3.158 -19.654 -17.944 1.00 78.19 213 GLU A O 1
ATOM 1765 N N . LYS A 1 214 ? -4.040 -18.036 -16.662 1.00 74.12 214 LYS A N 1
ATOM 1766 C CA . LYS A 1 214 ? -5.438 -18.400 -16.926 1.00 74.12 214 LYS A CA 1
ATOM 1767 C C . LYS A 1 214 ? -6.008 -17.773 -18.193 1.00 74.12 214 LYS A C 1
ATOM 1769 O O . LYS A 1 214 ? -7.083 -18.199 -18.611 1.00 74.12 214 LYS A O 1
ATOM 1774 N N . GLY A 1 215 ? -5.299 -16.827 -18.809 1.00 65.31 215 GLY A N 1
ATOM 1775 C CA . GLY A 1 215 ? -5.798 -16.040 -19.936 1.00 65.31 215 GLY A CA 1
ATOM 1776 C C . GLY A 1 215 ? -6.935 -15.088 -19.555 1.00 65.31 215 GLY A C 1
ATOM 1777 O O . GLY A 1 215 ? -7.622 -14.586 -20.443 1.00 65.31 215 GLY A O 1
ATOM 1778 N N . ASP A 1 216 ? -7.141 -14.860 -18.252 1.00 65.50 216 ASP A N 1
ATOM 1779 C CA . ASP A 1 216 ? -8.085 -13.867 -17.726 1.00 65.50 216 ASP A CA 1
ATOM 1780 C C . ASP A 1 216 ? -7.526 -12.444 -17.940 1.00 65.50 216 ASP A C 1
ATOM 1782 O O . ASP A 1 216 ? -8.288 -11.494 -18.093 1.00 65.50 216 ASP A O 1
ATOM 1786 N N . CYS A 1 217 ? -6.196 -12.315 -18.008 1.00 67.69 217 CYS A N 1
ATOM 1787 C CA . CYS A 1 217 ? -5.482 -11.122 -18.447 1.00 67.69 217 CYS A CA 1
ATOM 1788 C C . CYS A 1 217 ? -4.771 -11.415 -19.771 1.00 67.69 217 CYS A C 1
ATOM 1790 O O . CYS A 1 217 ? -4.113 -12.446 -19.906 1.00 67.69 217 CYS A O 1
ATOM 1792 N N . GLN A 1 218 ? -4.880 -10.502 -20.735 1.00 57.47 218 GLN A N 1
ATOM 1793 C CA . GLN A 1 218 ? -4.208 -10.597 -22.032 1.00 57.47 218 GLN A CA 1
ATOM 1794 C C . GLN A 1 218 ? -3.161 -9.498 -22.152 1.00 57.47 218 GLN A C 1
ATOM 1796 O O . GLN A 1 218 ? -3.438 -8.339 -21.844 1.00 57.47 218 GLN A O 1
ATOM 1801 N N . THR A 1 219 ? -1.970 -9.852 -22.621 1.00 58.34 219 THR A N 1
ATOM 1802 C CA . THR A 1 219 ? -0.961 -8.864 -23.004 1.00 58.34 219 THR A CA 1
ATOM 1803 C C . THR A 1 219 ? -1.312 -8.231 -24.357 1.00 58.34 219 THR A C 1
ATOM 1805 O O . THR A 1 219 ? -2.126 -8.752 -25.125 1.00 58.34 219 THR A O 1
ATOM 1808 N N . TRP A 1 220 ? -0.685 -7.100 -24.691 1.00 49.22 220 TRP A N 1
ATOM 1809 C CA . TRP A 1 220 ? -0.818 -6.489 -26.020 1.00 49.22 220 TRP A CA 1
ATOM 1810 C C . TRP A 1 220 ? -0.400 -7.446 -27.153 1.00 49.22 220 TRP A C 1
ATOM 1812 O O . TRP A 1 220 ? -1.010 -7.459 -28.226 1.00 49.22 220 TRP A O 1
ATOM 1822 N N . GLU A 1 221 ? 0.593 -8.302 -26.891 1.00 51.38 221 GLU A N 1
ATOM 1823 C CA . GLU A 1 221 ? 1.044 -9.349 -27.811 1.00 51.38 221 GLU A CA 1
ATOM 1824 C C . GLU A 1 221 ? -0.039 -10.420 -28.028 1.00 51.38 221 GLU A C 1
ATOM 1826 O O . GLU A 1 221 ? -0.279 -10.832 -29.169 1.00 51.38 221 GLU A O 1
ATOM 1831 N N . ASP A 1 222 ? -0.773 -10.792 -26.972 1.00 52.81 222 ASP A N 1
ATOM 1832 C CA . ASP A 1 222 ? -1.897 -11.736 -27.052 1.00 52.81 222 ASP A CA 1
ATOM 1833 C C . ASP A 1 222 ? -3.068 -11.175 -27.874 1.00 52.81 222 ASP A C 1
ATOM 1835 O O . ASP A 1 222 ? -3.717 -11.913 -28.623 1.00 52.81 222 ASP A O 1
ATOM 1839 N N . LYS A 1 223 ? -3.295 -9.855 -27.808 1.00 51.22 223 LYS A N 1
ATOM 1840 C CA . LYS A 1 223 ? -4.311 -9.147 -28.609 1.00 51.22 223 LYS A CA 1
ATOM 1841 C C . LYS A 1 223 ? -3.913 -8.953 -30.080 1.00 51.22 223 LYS A C 1
ATOM 1843 O O . LYS A 1 223 ? -4.728 -8.479 -30.872 1.00 51.22 223 LYS A O 1
ATOM 1848 N N . ARG A 1 224 ? -2.681 -9.307 -30.482 1.00 50.78 224 ARG A N 1
ATOM 1849 C CA . ARG A 1 224 ? -2.136 -9.112 -31.847 1.00 50.78 224 ARG A CA 1
ATOM 1850 C C . ARG A 1 224 ? -2.368 -7.699 -32.410 1.00 50.78 224 ARG A C 1
ATOM 1852 O O . ARG A 1 224 ? -2.587 -7.543 -33.611 1.00 50.78 224 ARG A O 1
ATOM 1859 N N . GLY A 1 225 ? -2.344 -6.678 -31.554 1.00 39.22 225 GLY A N 1
ATOM 1860 C CA . GLY A 1 225 ? -2.559 -5.287 -31.963 1.00 39.22 225 GLY A CA 1
ATOM 1861 C C . GLY A 1 225 ? -3.972 -4.956 -32.466 1.00 39.22 225 GLY A C 1
ATOM 1862 O O . GLY A 1 225 ? -4.119 -4.002 -33.227 1.00 39.22 225 GLY A O 1
ATOM 1863 N N . ILE A 1 226 ? -4.997 -5.726 -32.087 1.00 36.53 226 ILE A N 1
ATOM 1864 C CA . ILE A 1 226 ? -6.400 -5.398 -32.374 1.00 36.53 226 ILE A CA 1
ATOM 1865 C C . ILE A 1 226 ? -7.021 -4.763 -31.121 1.00 36.53 226 ILE A C 1
ATOM 1867 O O . ILE A 1 226 ? -7.014 -5.386 -30.059 1.00 36.53 226 ILE A O 1
ATOM 1871 N N . GLU A 1 227 ? -7.510 -3.524 -31.269 1.00 47.38 227 GLU A N 1
ATOM 1872 C CA . GLU A 1 227 ? -8.341 -2.813 -30.277 1.00 47.38 227 GLU A CA 1
ATOM 1873 C C . GLU A 1 227 ? -9.708 -3.483 -30.081 1.00 47.38 227 GLU A C 1
ATOM 1875 O O . GLU A 1 227 ? -10.354 -3.836 -31.099 1.00 47.38 227 GLU A O 1
#

Radius of gyration: 23.86 Å; Cα contacts (8 Å, |Δi|>4): 371; chains: 1; bounding box: 60×62×78 Å

Secondary structure (DSSP, 8-state):
--HHHHHHHHHHHHHHHHHHHHSS------HHHHHHHHHHHHHHH-SS--GGG--SPEEEEEEEEEEETTEEEEEEEEEEEEEEES-TTT--EEEEEEEEEEEEEETTEEEEEEEEEE-TTEEEEEEEEEEETTEEEEEEEEEEEETTEEEEEEEEEEEEEETTEEEEEEEEEEETT-S----SEE--SSS---BGGG--HHHHHHHHHHHHHHTSS--TTTTTT--

Foldseek 3Di:
DPPVVVVVVVVVVVVVVCVVVVVPPPPPPPPVVVVVVQVVQVVVQCPPPPCPAWDDKDKDKDWDWDDAPNWIKIKIKIKIFTWGDPDPVPPDIFGPWIKMFMWMDGRNDTAGAHMATDPRQFPDWDWDWDDYVQKIKIWIWTWHADPNDIWIKIWIWMWGDDPHFIWTQFIWIDIPDDPDIDTLDGDDPPPDTDTRNNDGHVNVVVSNVVCVVVVVDDDCVNVVVDD

Nearest PDB structures (foldseek):
  5zbb-assembly1_A  TM=6.179E-01  e=2.192E+00  Aspergillus fumigatus Af293
  6hnm-assembly1_A  TM=4.746E-01  e=1.109E+00  Streptomyces antibioticus
  3px2-assembly1_D  TM=5.555E-01  e=1.687E+00  Streptomyces fradiae
  5zb9-assembly1_A  TM=6.408E-01  e=4.567E+00  Aspergillus fumigatus Af293

Sequence (227 aa):
MGLNRLGRLVGLLLLVAHFFLGLAESEDFEPPRVVKMLRDQSSEFSLNDPREQSGHPIEVFEESKTHVGKTLYRGFMLRTLWPSVDDINEKLGKINWSTMCFGFFKGSKWQKGFCLELNSNATFSQISMDFKQDTFILRINEYAIECDWEHRSLEILTFKPFKNRYVLQSYSRINDSDKDIDPFYAQKRDGKRIYMDTINHSVLQDLQDHCYEKGDCQTWEDKRGIE

Mean predicted aligned error: 12.47 Å